Protein AF-A0AAV9EPL4-F1 (afdb_monomer_lite)

Structure (mmCIF, N/CA/C/O backbone):
data_AF-A0AAV9EPL4-F1
#
_entry.id   AF-A0AAV9EPL4-F1
#
loop_
_atom_site.group_PDB
_atom_site.id
_atom_site.type_symbol
_atom_site.label_atom_id
_atom_site.label_alt_id
_atom_site.label_comp_id
_atom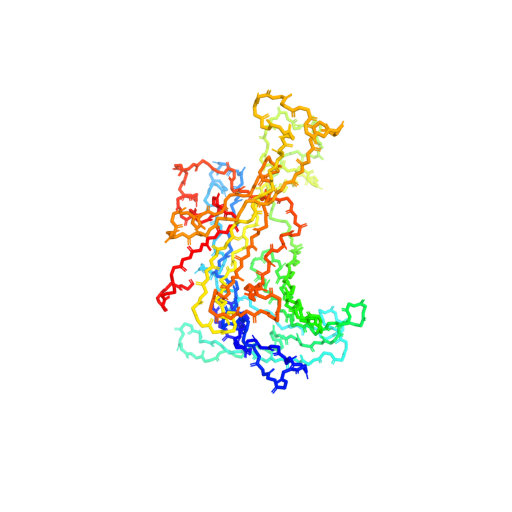_site.label_asym_id
_atom_site.label_entity_id
_atom_site.label_seq_id
_atom_site.pdbx_PDB_ins_code
_atom_site.Cartn_x
_atom_site.Cartn_y
_atom_site.Cartn_z
_atom_site.occupancy
_atom_site.B_iso_or_equiv
_atom_site.auth_seq_id
_atom_site.auth_comp_id
_atom_site.auth_asym_id
_atom_site.auth_atom_id
_atom_site.pdbx_PDB_model_num
ATOM 1 N N . MET A 1 1 ? -13.603 -12.081 -1.575 1.00 92.81 1 MET A N 1
ATOM 2 C CA . MET A 1 1 ? -12.435 -11.852 -2.452 1.00 92.81 1 MET A CA 1
ATOM 3 C C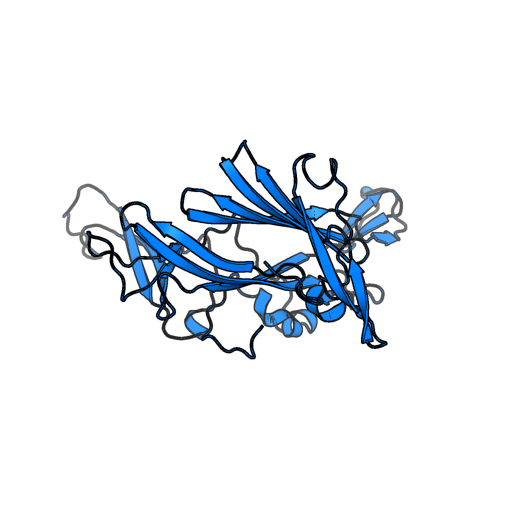 . MET A 1 1 ? -12.931 -11.758 -3.879 1.00 92.81 1 MET A C 1
ATOM 5 O O . MET A 1 1 ? -13.699 -12.626 -4.281 1.00 92.81 1 MET A O 1
ATOM 9 N N . SER A 1 2 ? -12.514 -10.738 -4.617 1.00 94.75 2 SER A N 1
ATOM 10 C CA . SER A 1 2 ? -12.811 -10.578 -6.042 1.00 94.75 2 SER A CA 1
ATOM 11 C C . SER A 1 2 ? -11.566 -10.143 -6.818 1.00 94.75 2 SER A C 1
ATOM 13 O O . SER A 1 2 ? -10.545 -9.783 -6.226 1.00 94.75 2 SER A O 1
ATOM 15 N N . PHE A 1 3 ? -11.661 -10.234 -8.146 1.00 95.88 3 PHE A N 1
ATOM 16 C CA . PHE A 1 3 ? -10.639 -9.807 -9.092 1.00 95.88 3 PHE A CA 1
ATOM 17 C C . PHE A 1 3 ? -11.140 -8.593 -9.880 1.00 95.88 3 PHE A C 1
ATOM 19 O O . PHE A 1 3 ? -12.264 -8.614 -10.382 1.00 95.88 3 PHE A O 1
ATOM 26 N N . ASP A 1 4 ? -10.307 -7.566 -9.999 1.00 96.25 4 ASP A N 1
ATOM 27 C CA . ASP A 1 4 ? -10.551 -6.375 -10.811 1.00 96.25 4 ASP A CA 1
ATOM 28 C C . ASP A 1 4 ? -9.388 -6.153 -11.787 1.00 96.25 4 ASP A C 1
ATOM 30 O O . ASP A 1 4 ? -8.227 -6.344 -11.432 1.00 96.25 4 ASP A O 1
ATOM 34 N N . ALA A 1 5 ? -9.683 -5.743 -13.021 1.00 95.81 5 ALA A N 1
ATOM 35 C CA . ALA A 1 5 ? -8.664 -5.568 -14.059 1.00 95.81 5 ALA A CA 1
ATOM 36 C C . ALA A 1 5 ? -7.648 -4.460 -13.722 1.00 95.81 5 ALA A C 1
ATOM 38 O O . ALA A 1 5 ? -6.479 -4.556 -14.095 1.00 95.81 5 ALA A O 1
ATOM 39 N N . ARG A 1 6 ? -8.074 -3.425 -12.989 1.00 96.50 6 ARG A N 1
ATOM 40 C CA . ARG A 1 6 ? -7.216 -2.333 -12.534 1.00 96.50 6 ARG A CA 1
ATOM 41 C C . ARG A 1 6 ? -6.561 -2.693 -11.201 1.00 96.50 6 ARG A C 1
ATOM 43 O O . ARG A 1 6 ? -5.346 -2.781 -11.135 1.00 96.50 6 ARG A O 1
ATOM 50 N N . ALA A 1 7 ? -7.347 -2.971 -10.167 1.00 95.12 7 ALA A N 1
ATOM 51 C CA . ALA A 1 7 ? -6.877 -3.144 -8.790 1.00 95.12 7 ALA A CA 1
ATOM 52 C C . ALA A 1 7 ? -6.333 -4.542 -8.444 1.00 95.12 7 ALA A C 1
ATOM 54 O O . ALA A 1 7 ? -5.715 -4.732 -7.393 1.00 95.12 7 ALA A O 1
ATOM 55 N N . ARG A 1 8 ? -6.579 -5.544 -9.295 1.00 94.56 8 ARG A N 1
ATOM 56 C CA . ARG A 1 8 ? -6.269 -6.959 -9.056 1.00 94.56 8 ARG A CA 1
ATOM 57 C C . ARG A 1 8 ? -7.056 -7.551 -7.883 1.00 94.56 8 ARG A C 1
ATOM 59 O O . ARG A 1 8 ? -8.212 -7.911 -8.062 1.00 94.56 8 ARG A O 1
ATOM 66 N N . LEU A 1 9 ? -6.448 -7.723 -6.708 1.00 95.06 9 LEU A N 1
ATOM 67 C CA . LEU A 1 9 ? -7.086 -8.371 -5.560 1.00 95.06 9 LEU A CA 1
ATOM 68 C C . LEU A 1 9 ? -7.907 -7.346 -4.784 1.00 95.06 9 LEU A C 1
ATOM 70 O O . LEU A 1 9 ? -7.353 -6.388 -4.249 1.00 95.06 9 LEU A O 1
ATOM 74 N N . VAL A 1 10 ? -9.207 -7.604 -4.654 1.00 96.69 10 VAL A N 1
ATOM 75 C CA . VAL A 1 10 ? -10.095 -6.824 -3.791 1.00 96.69 10 VAL A CA 1
ATOM 76 C C . VAL A 1 10 ? -10.625 -7.715 -2.670 1.00 96.69 10 VAL A C 1
ATOM 78 O O . VAL A 1 10 ? -11.258 -8.758 -2.887 1.00 96.69 10 VAL A O 1
ATOM 81 N N . LEU A 1 11 ? -10.358 -7.298 -1.436 1.00 96.31 11 LEU A N 1
ATOM 82 C CA . LEU A 1 11 ? -10.981 -7.853 -0.244 1.00 96.31 11 LEU A CA 1
ATOM 83 C C . LEU A 1 11 ? -12.268 -7.098 0.051 1.00 96.31 11 LEU A C 1
ATOM 85 O O . LEU A 1 11 ? -12.332 -5.880 -0.105 1.00 96.31 11 LEU A O 1
ATOM 89 N N . SER A 1 12 ? -13.295 -7.819 0.489 1.00 97.19 12 SER A N 1
ATOM 90 C CA . SER A 1 12 ? -14.561 -7.206 0.877 1.00 97.19 12 SER A CA 1
ATOM 91 C C . SER A 1 12 ? -15.208 -7.982 2.008 1.00 97.19 12 SER A C 1
ATOM 93 O O . SER A 1 12 ? -15.074 -9.207 2.051 1.00 97.19 12 SER A O 1
ATOM 95 N N . LEU A 1 13 ? -15.922 -7.261 2.873 1.00 96.75 13 LEU A N 1
ATOM 96 C CA . LEU A 1 13 ? -16.704 -7.803 3.986 1.00 96.75 13 LEU A CA 1
ATOM 97 C C . LEU A 1 13 ? -15.873 -8.694 4.924 1.00 96.75 13 LEU A C 1
ATOM 99 O O . LEU A 1 13 ? -16.298 -9.786 5.301 1.00 96.75 13 LEU A O 1
ATOM 103 N N . ALA A 1 14 ? -14.664 -8.248 5.276 1.00 96.38 14 ALA A N 1
ATOM 104 C CA . ALA A 1 14 ? -13.852 -8.965 6.247 1.00 96.38 14 ALA A CA 1
ATOM 105 C C . ALA A 1 14 ? -14.391 -8.699 7.659 1.00 96.38 14 ALA A C 1
ATOM 107 O O . ALA A 1 14 ? -14.342 -7.570 8.162 1.00 96.38 14 ALA A O 1
ATOM 108 N N . SER A 1 15 ? -14.876 -9.767 8.287 1.00 96.19 15 SER A N 1
ATOM 109 C CA . SER A 1 15 ? -15.445 -9.767 9.633 1.00 96.19 15 SER A CA 1
ATOM 110 C C . SER A 1 15 ? -14.721 -10.772 10.521 1.00 96.19 15 SER A C 1
ATOM 112 O O . SER A 1 15 ? -14.248 -11.806 10.046 1.00 96.19 15 SER A O 1
ATOM 114 N N . VAL A 1 16 ? -14.653 -10.479 11.817 1.00 94.44 16 VAL A N 1
ATOM 115 C CA . VAL A 1 16 ? -14.115 -11.383 12.841 1.00 94.44 16 VAL A CA 1
ATOM 116 C C . VAL A 1 16 ? -15.262 -11.969 13.656 1.00 94.44 16 VAL A C 1
ATOM 118 O O . VAL A 1 16 ? -16.232 -11.274 13.953 1.00 94.44 16 VAL A O 1
ATOM 121 N N . ALA A 1 17 ? -15.172 -13.253 13.995 1.00 94.50 17 ALA A N 1
ATOM 122 C CA . ALA A 1 17 ? -16.099 -13.876 14.932 1.00 94.50 17 ALA A CA 1
ATOM 123 C C . ALA A 1 17 ? -15.664 -13.550 16.368 1.00 94.50 17 ALA A C 1
ATOM 125 O O . ALA A 1 17 ? -14.556 -13.894 16.778 1.00 94.50 17 ALA A O 1
ATOM 126 N N . ASP A 1 18 ? -16.531 -12.880 17.118 1.00 94.00 18 ASP A N 1
ATOM 127 C CA . ASP A 1 18 ? -16.343 -12.560 18.530 1.00 94.00 18 ASP A CA 1
ATOM 128 C C . ASP A 1 18 ? -16.999 -13.665 19.369 1.00 94.00 18 ASP A C 1
ATOM 130 O O . ASP A 1 18 ? -18.214 -13.681 19.563 1.00 94.00 18 ASP A O 1
ATOM 134 N N . LEU A 1 19 ? -16.191 -14.632 19.816 1.00 93.69 19 LEU A N 1
ATOM 135 C CA . LEU A 1 19 ? -16.672 -15.837 20.506 1.00 93.69 19 LEU A CA 1
ATOM 136 C C . LEU A 1 19 ? -17.308 -15.543 21.870 1.00 93.69 19 LEU A C 1
ATOM 138 O O . LEU A 1 19 ? -18.139 -16.319 22.331 1.00 93.69 19 LEU A O 1
ATOM 142 N N . GLU A 1 20 ? -16.931 -14.440 22.523 1.00 92.88 20 GLU A N 1
ATOM 143 C CA . GLU A 1 20 ? -17.539 -14.043 23.799 1.00 92.88 20 GLU A CA 1
ATOM 144 C C . GLU A 1 20 ? -18.946 -13.471 23.605 1.00 92.88 20 GLU A C 1
ATOM 146 O O . GLU A 1 20 ? -19.780 -13.555 24.508 1.00 92.88 20 GLU A O 1
ATOM 151 N N . ARG A 1 21 ? -19.201 -12.869 22.438 1.00 90.31 21 ARG A N 1
ATOM 152 C CA . ARG A 1 21 ? -20.482 -12.238 22.096 1.00 90.31 21 ARG A CA 1
ATOM 153 C C . ARG A 1 21 ? -21.378 -13.097 21.215 1.00 90.31 21 ARG A C 1
ATOM 155 O O . ARG A 1 21 ? -22.542 -12.752 21.073 1.00 90.31 21 ARG A O 1
ATOM 162 N N . ASP A 1 22 ? -20.843 -14.177 20.650 1.00 93.31 22 ASP A N 1
ATOM 163 C CA . ASP A 1 22 ? -21.506 -15.005 19.636 1.00 93.31 22 ASP A CA 1
ATOM 164 C C . ASP A 1 22 ? -21.979 -14.176 18.423 1.00 93.31 22 ASP A C 1
ATOM 166 O O . ASP A 1 22 ? -23.073 -14.344 17.887 1.00 93.31 22 ASP A O 1
ATOM 170 N N . GLU A 1 23 ? -21.144 -13.222 17.996 1.00 94.25 23 GLU A N 1
ATOM 171 C CA . GLU A 1 23 ? -21.462 -12.265 16.932 1.00 94.25 23 GLU A CA 1
ATOM 172 C C . GLU A 1 23 ? -20.333 -12.180 15.895 1.00 94.25 23 GLU A C 1
ATOM 174 O O . GLU A 1 23 ? -19.147 -12.277 16.216 1.00 94.25 23 GLU A O 1
ATOM 179 N N . SER A 1 24 ? -20.691 -11.937 14.631 1.00 94.75 24 SER A N 1
ATOM 180 C CA . SER A 1 24 ? -19.725 -11.561 13.592 1.00 94.75 24 SER A CA 1
ATOM 181 C C . SER A 1 24 ? -19.635 -10.043 13.496 1.00 94.75 24 SER A C 1
ATOM 183 O O . SER A 1 24 ? -20.647 -9.364 13.324 1.00 94.75 24 SER A O 1
ATOM 185 N N . ARG A 1 25 ? -18.420 -9.507 13.598 1.00 95.56 25 ARG A N 1
ATOM 186 C CA . ARG A 1 25 ? -18.169 -8.067 13.678 1.00 95.56 25 ARG A CA 1
ATOM 187 C C . ARG A 1 25 ? -17.370 -7.611 12.471 1.00 95.56 25 ARG A C 1
ATOM 189 O O . ARG A 1 25 ? -16.260 -8.089 12.236 1.00 95.56 25 ARG A O 1
ATOM 196 N N . LEU A 1 26 ? -17.960 -6.701 11.700 1.00 95.25 26 LEU A N 1
ATOM 197 C CA . LEU A 1 26 ? -17.346 -6.135 10.503 1.00 95.25 26 LEU A CA 1
ATOM 198 C C . LEU A 1 26 ? -16.134 -5.272 10.877 1.00 95.25 26 LEU A C 1
ATOM 200 O O . LEU A 1 26 ? -16.145 -4.571 11.892 1.00 95.25 26 LEU A O 1
ATOM 204 N N . MET A 1 27 ? -15.083 -5.359 10.060 1.00 95.25 27 MET A N 1
ATOM 205 C CA . MET A 1 27 ? -13.839 -4.605 10.246 1.00 95.25 27 MET A CA 1
ATOM 206 C C . MET A 1 27 ? -13.442 -3.862 8.971 1.00 95.25 27 MET A C 1
ATOM 208 O O . MET A 1 27 ? -13.097 -2.689 9.020 1.00 95.25 27 MET A O 1
ATOM 212 N N . LEU A 1 28 ? -13.501 -4.536 7.821 1.00 96.44 28 LEU A N 1
ATOM 213 C CA . LEU A 1 28 ? -13.115 -3.980 6.526 1.00 96.44 28 LEU A CA 1
ATOM 214 C C . LEU A 1 28 ? -14.235 -4.245 5.522 1.00 96.44 28 LEU A C 1
ATOM 216 O O . LEU A 1 28 ? -14.471 -5.392 5.134 1.00 96.44 28 LEU A O 1
ATOM 220 N N . CYS A 1 29 ? -14.906 -3.181 5.089 1.00 97.00 29 CYS A N 1
ATOM 221 C CA . CYS A 1 29 ? -15.902 -3.237 4.030 1.00 97.00 29 CYS A CA 1
ATOM 222 C C . CYS A 1 29 ? -15.226 -3.529 2.686 1.00 97.00 29 CYS A C 1
ATOM 224 O O . CYS A 1 29 ? -15.623 -4.477 2.001 1.00 97.00 29 CYS A O 1
ATOM 226 N N . LYS A 1 30 ? -14.153 -2.797 2.348 1.00 97.56 30 LYS A N 1
ATOM 227 C CA . LYS A 1 30 ? -13.383 -3.002 1.113 1.00 97.56 30 LYS A CA 1
ATOM 228 C C . LYS A 1 30 ? -11.912 -2.612 1.268 1.00 97.56 30 LYS A C 1
ATOM 230 O O . LYS A 1 30 ? -11.595 -1.538 1.759 1.00 97.56 30 LYS A O 1
ATOM 235 N N . GLY A 1 31 ? -11.003 -3.460 0.785 1.00 96.69 31 GLY A N 1
ATOM 236 C CA . GLY A 1 31 ? -9.561 -3.198 0.792 1.00 96.69 31 GLY A CA 1
ATOM 237 C C . GLY A 1 31 ? -8.881 -3.627 -0.504 1.00 96.69 31 GLY A C 1
ATOM 238 O O . GLY A 1 31 ? -9.141 -4.730 -0.986 1.00 96.69 31 GLY A O 1
ATOM 239 N N . HIS A 1 32 ? -8.035 -2.763 -1.067 1.00 96.69 32 HIS A N 1
ATOM 240 C CA . HIS A 1 32 ? -7.245 -3.040 -2.276 1.00 96.69 32 HIS A CA 1
ATOM 241 C C . HIS A 1 32 ? -6.105 -2.028 -2.453 1.00 96.69 32 HIS A C 1
ATOM 243 O O . HIS A 1 32 ? -6.093 -0.984 -1.800 1.00 96.69 32 HIS A O 1
ATOM 249 N N . VAL A 1 33 ? -5.160 -2.330 -3.347 1.00 96.19 33 VAL A N 1
ATOM 250 C CA . VAL A 1 33 ? -4.209 -1.332 -3.859 1.00 96.19 33 VAL A CA 1
ATOM 251 C C . VAL A 1 33 ? -4.970 -0.414 -4.817 1.00 96.19 33 VAL A C 1
ATOM 253 O O . VAL A 1 33 ? -5.597 -0.904 -5.757 1.00 96.19 33 VAL A O 1
ATOM 256 N N . SER A 1 34 ? -4.949 0.891 -4.549 1.00 97.12 34 SER A N 1
ATOM 257 C CA . SER A 1 34 ? -5.635 1.908 -5.358 1.00 97.12 34 SER A CA 1
ATOM 258 C C . SER A 1 34 ? -4.705 2.483 -6.427 1.00 97.12 34 SER A C 1
ATOM 260 O O . SER A 1 34 ? -5.100 2.596 -7.587 1.00 97.12 34 SER A O 1
ATOM 262 N N . GLU A 1 35 ? -3.446 2.759 -6.068 1.00 97.50 35 GLU A N 1
ATOM 263 C CA . GLU A 1 35 ? -2.441 3.254 -7.010 1.00 97.50 35 GLU A CA 1
ATOM 264 C C . GLU A 1 35 ? -1.011 2.899 -6.583 1.00 97.50 35 GLU A C 1
ATOM 266 O O . GLU A 1 35 ? -0.749 2.642 -5.400 1.00 97.50 35 GLU A O 1
ATOM 271 N N . LEU A 1 36 ? -0.094 2.889 -7.554 1.00 96.31 36 LEU A N 1
ATOM 272 C CA . LEU A 1 36 ? 1.338 2.723 -7.336 1.00 96.31 36 LEU A CA 1
ATOM 273 C C . LEU A 1 36 ? 2.117 3.755 -8.157 1.00 96.31 36 LEU A C 1
ATOM 275 O O . LEU A 1 36 ? 1.964 3.806 -9.372 1.00 96.31 36 LEU A O 1
ATOM 279 N N . PHE A 1 37 ? 2.942 4.569 -7.496 1.00 97.81 37 PHE A N 1
ATOM 280 C CA . PHE A 1 37 ? 3.735 5.627 -8.128 1.00 97.81 37 PHE A CA 1
ATOM 281 C C . PHE A 1 37 ? 5.237 5.319 -8.059 1.00 97.81 37 PHE A C 1
ATOM 283 O O . PHE A 1 37 ? 5.774 5.143 -6.961 1.00 97.81 37 PHE A O 1
ATOM 290 N N . VAL A 1 38 ? 5.896 5.273 -9.225 1.00 97.94 38 VAL A N 1
ATOM 291 C CA . VAL A 1 38 ? 7.332 4.969 -9.387 1.00 97.94 38 VAL A CA 1
ATOM 292 C C . VAL A 1 38 ? 8.044 6.113 -10.124 1.00 97.94 38 VAL A C 1
ATOM 294 O O . VAL A 1 38 ? 8.180 6.065 -11.351 1.00 97.94 38 VAL A O 1
ATOM 297 N N . PRO A 1 39 ? 8.463 7.183 -9.424 1.00 98.06 39 PRO A N 1
ATOM 298 C CA . PRO A 1 39 ? 9.253 8.251 -10.025 1.00 98.06 39 PRO A CA 1
ATOM 299 C C . PRO A 1 39 ? 10.733 7.873 -10.119 1.00 98.06 39 PRO A C 1
ATOM 301 O O . PRO A 1 39 ? 11.340 7.498 -9.117 1.00 98.06 39 PRO A O 1
ATOM 304 N N . TYR A 1 40 ? 11.329 8.019 -11.304 1.00 98.31 40 TYR A N 1
ATOM 305 C CA . TYR A 1 40 ? 12.782 7.964 -11.475 1.00 98.31 40 TYR A CA 1
ATOM 306 C C . TYR A 1 40 ? 13.417 9.334 -11.249 1.00 98.31 40 TYR A C 1
ATOM 308 O O . TYR A 1 40 ? 12.826 10.365 -11.564 1.00 98.31 40 TYR A O 1
ATOM 316 N N . ILE A 1 41 ? 14.641 9.337 -10.722 1.00 97.75 41 ILE A N 1
ATOM 317 C CA . ILE A 1 41 ? 15.350 10.542 -10.269 1.00 97.75 41 ILE A CA 1
ATOM 318 C C . ILE A 1 41 ? 16.517 10.872 -11.215 1.00 97.75 41 ILE A C 1
ATOM 320 O O . ILE A 1 41 ? 17.620 11.171 -10.772 1.00 97.75 41 ILE A O 1
ATOM 324 N N . ASP A 1 42 ? 16.284 10.794 -12.529 1.00 97.94 42 ASP A N 1
ATOM 325 C CA . ASP A 1 42 ? 17.232 11.222 -13.569 1.00 97.94 42 ASP A CA 1
ATOM 326 C C . ASP A 1 42 ? 16.552 12.268 -14.479 1.00 97.94 42 ASP A C 1
ATOM 328 O O . ASP A 1 42 ? 15.629 11.924 -15.222 1.00 97.94 42 ASP A O 1
ATOM 332 N N . PRO A 1 43 ? 16.977 13.548 -14.430 1.00 97.56 43 PRO A N 1
ATOM 333 C CA . PRO A 1 43 ? 16.353 14.639 -15.179 1.00 97.56 43 PRO A CA 1
ATOM 334 C C . PRO A 1 43 ? 16.798 14.721 -16.650 1.00 97.56 43 PRO A C 1
ATOM 336 O O . PRO A 1 43 ? 16.405 15.654 -17.353 1.00 97.56 43 PRO A O 1
ATOM 339 N N . SER A 1 44 ? 17.641 13.803 -17.135 1.00 97.19 44 SER A N 1
ATOM 340 C CA . SER A 1 44 ? 18.071 13.789 -18.537 1.00 97.19 44 SER A CA 1
ATOM 341 C C . SER A 1 44 ? 16.920 13.464 -19.493 1.00 97.19 44 SER A C 1
ATOM 343 O O . SER A 1 44 ? 15.920 12.857 -19.111 1.00 97.19 44 SER A O 1
ATOM 345 N N . GLU A 1 45 ? 17.074 13.840 -20.766 1.00 97.25 45 GLU A N 1
ATOM 346 C CA . GLU A 1 45 ? 16.061 13.643 -21.817 1.00 97.25 45 GLU A CA 1
ATOM 347 C C . GLU A 1 45 ? 15.587 12.182 -21.936 1.00 97.25 45 GLU A C 1
ATOM 349 O O . GLU A 1 45 ? 14.424 11.918 -22.237 1.00 97.25 45 GLU A O 1
ATOM 354 N N . GLU A 1 46 ? 16.466 11.227 -21.634 1.00 95.56 46 GLU A N 1
ATOM 355 C CA . GLU A 1 46 ? 16.175 9.794 -21.680 1.00 95.56 46 GLU A CA 1
ATOM 356 C C . GLU A 1 46 ? 15.254 9.307 -20.542 1.00 95.56 46 GLU A C 1
ATOM 358 O O . GLU A 1 46 ? 14.575 8.284 -20.705 1.00 95.56 46 GLU A O 1
ATOM 363 N N . TRP A 1 47 ? 15.221 10.017 -19.404 1.00 98.00 47 TRP A N 1
ATOM 364 C CA . TRP A 1 47 ? 14.632 9.521 -18.153 1.00 98.00 47 TRP A CA 1
ATOM 365 C C . TRP A 1 47 ? 13.600 10.432 -17.490 1.00 98.00 47 TRP A C 1
ATOM 367 O O . TRP A 1 47 ? 12.730 9.899 -16.804 1.00 98.00 47 TRP A O 1
ATOM 377 N N . TYR A 1 48 ? 13.620 11.750 -17.715 1.00 97.94 48 TYR A N 1
ATOM 378 C CA . TYR A 1 48 ? 12.818 12.710 -16.932 1.00 97.94 48 TYR A CA 1
ATOM 379 C C . TYR A 1 48 ? 11.306 12.416 -16.906 1.00 97.94 48 TYR A C 1
ATOM 381 O O . TYR A 1 48 ? 10.605 12.782 -15.967 1.00 97.94 48 TYR A O 1
ATOM 389 N N . TYR A 1 49 ? 10.780 11.765 -17.946 1.00 97.56 49 TYR A N 1
ATOM 390 C CA . TYR A 1 49 ? 9.358 11.451 -18.085 1.00 97.56 49 TYR A CA 1
ATOM 391 C C . TYR A 1 49 ? 8.952 10.121 -17.426 1.00 97.56 49 TYR A C 1
ATOM 393 O O . TYR A 1 49 ? 7.759 9.814 -17.350 1.00 97.56 49 TYR A O 1
ATOM 401 N N . ARG A 1 50 ? 9.910 9.309 -16.958 1.00 98.00 50 ARG A N 1
ATOM 402 C CA . ARG A 1 50 ? 9.662 7.979 -16.382 1.00 98.00 50 ARG A CA 1
ATOM 403 C C . ARG A 1 50 ? 9.155 8.114 -14.950 1.00 98.00 50 ARG A C 1
ATOM 405 O O . ARG A 1 50 ? 9.920 8.121 -13.992 1.00 98.00 50 ARG A O 1
ATOM 412 N N . THR A 1 51 ? 7.841 8.260 -14.820 1.00 97.94 51 THR A N 1
ATOM 413 C CA . THR A 1 51 ? 7.150 8.428 -13.534 1.00 97.94 51 THR A CA 1
ATOM 414 C C . THR A 1 51 ? 5.843 7.636 -13.530 1.00 97.94 51 THR A C 1
ATOM 416 O O . THR A 1 51 ? 4.750 8.183 -13.701 1.00 97.94 51 THR A O 1
ATOM 419 N N . TYR A 1 52 ? 5.977 6.312 -13.429 1.00 97.88 52 TYR A N 1
ATOM 420 C CA . TYR A 1 52 ? 4.886 5.380 -13.710 1.00 97.88 52 TYR A CA 1
ATOM 421 C C . TYR A 1 52 ? 3.777 5.461 -12.663 1.00 97.88 52 TYR A C 1
ATOM 423 O O . TYR A 1 52 ? 4.051 5.523 -11.463 1.00 97.88 52 TYR A O 1
ATOM 431 N N . LEU A 1 53 ? 2.529 5.408 -13.130 1.00 97.94 53 LEU A N 1
ATOM 432 C CA . LEU A 1 53 ? 1.352 5.115 -12.313 1.00 97.94 53 LEU A CA 1
ATOM 433 C C . LEU A 1 53 ? 0.864 3.715 -12.671 1.00 97.94 53 LEU A C 1
ATOM 435 O O . LEU A 1 53 ? 0.072 3.543 -13.592 1.00 97.94 53 LEU A O 1
ATOM 439 N N . GLU A 1 54 ? 1.384 2.686 -12.011 1.00 96.69 54 GLU A N 1
ATOM 440 C CA . GLU A 1 54 ? 1.258 1.323 -12.530 1.00 96.69 54 GLU A CA 1
ATOM 441 C C . GLU A 1 54 ? -0.178 0.803 -12.556 1.00 96.69 54 GLU A C 1
ATOM 443 O O . GLU A 1 54 ? -0.604 0.158 -13.519 1.00 96.69 54 GLU A O 1
ATOM 448 N N . VAL A 1 55 ? -0.950 1.094 -11.509 1.00 96.62 55 VAL A N 1
ATOM 449 C CA . VAL A 1 55 ? -2.331 0.625 -11.411 1.00 96.62 55 VAL A CA 1
ATOM 450 C C . VAL A 1 55 ? -3.191 1.399 -12.407 1.00 96.62 55 VAL A C 1
ATOM 452 O O . VAL A 1 55 ? -4.011 0.797 -13.099 1.00 96.62 55 VAL A O 1
ATOM 455 N N . GLY A 1 56 ? -3.004 2.716 -12.508 1.00 96.94 56 GLY A N 1
ATOM 456 C CA . GLY A 1 56 ? -3.756 3.593 -13.405 1.00 96.94 56 GLY A CA 1
ATOM 457 C C . GLY A 1 56 ? -3.418 3.452 -14.893 1.00 96.94 56 GLY A C 1
ATOM 458 O O . GLY A 1 56 ? -4.331 3.462 -15.717 1.00 96.94 56 GLY A O 1
ATOM 459 N N . GLU A 1 57 ? -2.139 3.320 -15.248 1.00 97.19 57 GLU A N 1
ATOM 460 C CA . GLU A 1 57 ? -1.653 3.325 -16.639 1.00 97.19 57 GLU A CA 1
ATOM 461 C C . GLU A 1 57 ? -1.603 1.922 -17.255 1.00 97.19 57 GLU A C 1
ATOM 463 O O . GLU A 1 57 ? -1.896 1.768 -18.443 1.00 97.19 57 GLU A O 1
ATOM 468 N N . TRP A 1 58 ? -1.276 0.893 -16.463 1.00 94.81 58 TRP A N 1
ATOM 469 C CA . TRP A 1 58 ? -1.073 -0.475 -16.962 1.00 94.81 58 TRP A CA 1
ATOM 470 C C . TRP A 1 58 ? -2.144 -1.462 -16.496 1.00 94.81 58 TRP A C 1
ATOM 472 O O . TRP A 1 58 ? -2.481 -2.394 -17.226 1.00 94.81 58 TRP A O 1
ATOM 482 N N . GLY A 1 59 ? -2.726 -1.233 -15.317 1.00 95.19 59 GLY A N 1
ATOM 483 C CA . GLY A 1 59 ? -3.736 -2.105 -14.728 1.00 95.19 59 GLY A CA 1
ATOM 484 C C . GLY A 1 59 ? -3.106 -3.313 -14.043 1.00 95.19 59 GLY A C 1
ATOM 485 O O . GLY A 1 59 ? -2.719 -4.295 -14.670 1.00 95.19 59 GLY A O 1
ATOM 486 N N . PHE A 1 60 ? -3.073 -3.287 -12.717 1.00 94.31 60 PHE A N 1
ATOM 487 C CA . PHE A 1 60 ? -2.431 -4.311 -11.894 1.00 94.31 60 PHE A CA 1
ATOM 488 C C . PHE A 1 60 ? -3.077 -5.698 -12.018 1.00 94.31 60 PHE A C 1
ATOM 490 O O . PHE A 1 60 ? -2.417 -6.716 -11.815 1.00 94.31 60 PHE A O 1
ATOM 497 N N . GLY A 1 61 ? -4.372 -5.756 -12.348 1.00 94.50 61 GLY A N 1
ATOM 498 C CA . GLY A 1 61 ? -5.071 -7.007 -12.644 1.00 94.50 61 GLY A CA 1
ATOM 499 C C . GLY A 1 61 ? -4.720 -7.559 -14.022 1.00 94.50 61 GLY A C 1
ATOM 500 O O . GLY A 1 61 ? -4.489 -8.756 -14.159 1.00 94.50 61 GLY A O 1
ATOM 501 N N . ILE A 1 62 ? -4.631 -6.694 -15.034 1.00 95.19 62 ILE A N 1
ATOM 502 C CA . ILE A 1 62 ? -4.197 -7.067 -16.392 1.00 95.19 62 ILE A CA 1
ATOM 503 C C . ILE A 1 62 ? -2.756 -7.594 -16.364 1.00 95.19 62 ILE A C 1
ATOM 505 O O . ILE A 1 62 ? -2.451 -8.576 -17.039 1.00 95.19 62 ILE A O 1
ATOM 509 N N . SER A 1 63 ? -1.912 -6.996 -15.523 1.00 95.31 63 SER A N 1
ATOM 510 C CA . SER A 1 63 ? -0.519 -7.386 -15.277 1.00 95.31 63 SER A CA 1
ATOM 511 C C . SER A 1 63 ? -0.353 -8.588 -14.332 1.00 95.31 63 SER A C 1
ATOM 513 O O . SER A 1 63 ? 0.766 -8.912 -13.930 1.00 95.31 63 SER A O 1
ATOM 515 N N . ALA A 1 64 ? -1.438 -9.262 -13.933 1.00 93.56 64 ALA A N 1
ATOM 516 C CA . ALA A 1 64 ? -1.358 -10.446 -13.082 1.00 93.56 64 ALA A CA 1
ATOM 517 C C . ALA A 1 64 ? -0.824 -11.661 -13.858 1.00 93.56 64 ALA A C 1
ATOM 519 O O . ALA A 1 64 ? -1.289 -11.970 -14.957 1.00 93.56 64 ALA A O 1
ATOM 520 N N . LEU A 1 65 ? 0.105 -12.398 -13.246 1.00 87.00 65 LEU A N 1
ATOM 521 C CA . LEU A 1 65 ? 0.648 -13.639 -13.800 1.00 87.00 65 LEU A CA 1
ATOM 522 C C . LEU A 1 65 ? 0.133 -14.874 -13.042 1.00 87.00 65 LEU A C 1
ATOM 524 O O . LEU A 1 65 ? -0.113 -14.794 -11.834 1.00 87.00 65 LEU A O 1
ATOM 528 N N . PRO A 1 66 ? 0.001 -16.034 -13.716 1.00 95.00 66 PRO A N 1
ATOM 529 C CA . PRO A 1 66 ? -0.338 -17.286 -13.051 1.00 95.00 66 PRO A CA 1
ATOM 530 C C . PRO A 1 66 ? 0.703 -17.691 -12.007 1.00 95.00 66 PRO A C 1
ATOM 532 O O . PRO A 1 66 ? 1.860 -17.956 -12.340 1.00 95.00 66 PRO A O 1
ATOM 535 N N . LEU A 1 67 ? 0.271 -17.814 -10.752 1.00 96.44 67 LEU A N 1
ATOM 536 C CA . LEU A 1 67 ? 1.127 -18.248 -9.650 1.00 96.44 67 LEU A CA 1
ATOM 537 C C . LEU A 1 67 ? 1.521 -19.721 -9.824 1.00 96.44 67 LEU A C 1
ATOM 539 O O . LEU A 1 67 ? 0.674 -20.595 -10.055 1.00 96.44 67 LEU A O 1
ATOM 543 N N . LYS A 1 68 ? 2.812 -20.018 -9.659 1.00 95.19 68 LYS A N 1
ATOM 544 C CA . LYS A 1 68 ? 3.383 -21.365 -9.751 1.00 95.19 68 LYS A CA 1
ATOM 545 C C . LYS A 1 68 ? 3.275 -22.096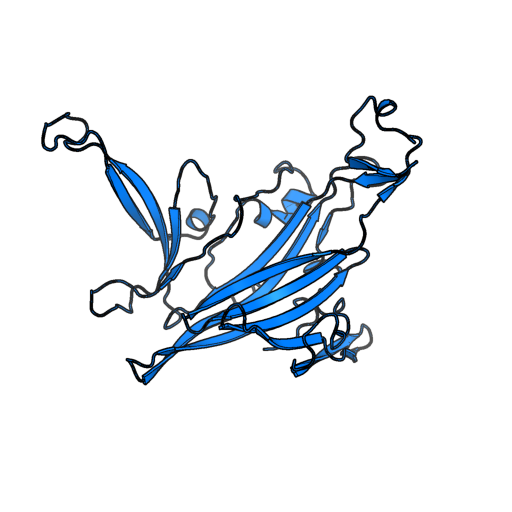 -8.406 1.00 95.19 68 LYS A C 1
ATOM 547 O O . LYS A 1 68 ? 3.908 -21.690 -7.425 1.00 95.19 68 LYS A O 1
ATOM 552 N N . PRO A 1 69 ? 2.533 -23.219 -8.330 1.00 95.19 69 PRO A N 1
ATOM 553 C CA . PRO A 1 69 ? 2.493 -24.043 -7.126 1.00 95.19 69 PRO A CA 1
ATOM 554 C C . PRO A 1 69 ? 3.885 -24.568 -6.749 1.00 95.19 69 PRO A C 1
ATOM 556 O O . PRO A 1 69 ? 4.617 -25.061 -7.603 1.00 95.19 69 PRO A O 1
ATOM 559 N N . GLY A 1 70 ? 4.242 -24.481 -5.469 1.00 93.75 70 GLY A N 1
ATOM 560 C CA . GLY A 1 70 ? 5.535 -24.918 -4.934 1.00 93.75 70 GLY A CA 1
ATOM 561 C C . GLY A 1 70 ? 6.658 -23.880 -5.021 1.00 93.75 70 GLY A C 1
ATOM 562 O O . GLY A 1 70 ? 7.625 -24.014 -4.277 1.00 93.75 70 GLY A O 1
ATOM 563 N N . ALA A 1 71 ? 6.520 -22.850 -5.861 1.00 93.62 71 ALA A N 1
ATOM 564 C CA . ALA A 1 71 ? 7.476 -21.745 -5.968 1.00 93.62 71 ALA A CA 1
ATOM 565 C C . ALA A 1 71 ? 6.895 -20.455 -5.370 1.00 93.62 71 ALA A C 1
ATOM 567 O O . ALA A 1 71 ? 7.384 -19.968 -4.353 1.00 93.62 71 ALA A O 1
ATOM 568 N N . ASP A 1 72 ? 5.791 -19.964 -5.936 1.00 95.19 72 ASP A N 1
ATOM 569 C CA . ASP A 1 72 ? 5.170 -18.699 -5.521 1.00 95.19 72 ASP A CA 1
ATOM 570 C C . ASP A 1 72 ? 4.245 -18.886 -4.314 1.00 95.19 72 ASP A C 1
ATOM 572 O O . ASP A 1 72 ? 4.076 -17.992 -3.480 1.00 95.19 72 ASP A O 1
ATOM 576 N N . CYS A 1 73 ? 3.652 -20.078 -4.214 1.00 95.94 73 CYS A N 1
ATOM 577 C CA . CYS A 1 73 ? 2.723 -20.469 -3.163 1.00 95.94 73 CYS A CA 1
ATOM 578 C C . CYS A 1 73 ? 3.040 -21.881 -2.650 1.00 95.94 73 CYS A C 1
ATOM 580 O O . CYS A 1 73 ? 3.431 -22.741 -3.443 1.00 95.94 73 CYS A O 1
ATOM 582 N N . PRO A 1 74 ? 2.813 -22.180 -1.356 1.00 94.69 74 PRO A N 1
ATOM 583 C CA . PRO A 1 74 ? 3.038 -23.517 -0.810 1.00 94.69 74 PRO A CA 1
ATOM 584 C C . PRO A 1 74 ? 2.236 -24.606 -1.535 1.00 94.69 74 PRO A C 1
ATOM 586 O O . PRO A 1 74 ? 1.136 -24.362 -2.026 1.00 94.69 74 PRO A O 1
ATOM 589 N N . ALA A 1 75 ? 2.735 -25.846 -1.523 1.00 90.50 75 ALA A N 1
ATOM 590 C CA . ALA A 1 75 ? 2.140 -26.967 -2.264 1.00 90.50 75 ALA A CA 1
ATOM 591 C C . ALA A 1 75 ? 0.655 -27.244 -1.941 1.00 90.50 75 ALA A C 1
ATOM 593 O O . ALA A 1 75 ? -0.076 -27.758 -2.781 1.00 90.50 75 ALA A O 1
ATOM 594 N N . ARG A 1 76 ? 0.193 -26.911 -0.727 1.00 90.75 76 ARG A N 1
ATOM 595 C CA . ARG A 1 76 ? -1.203 -27.106 -0.292 1.00 90.75 76 ARG A CA 1
ATOM 596 C C . ARG A 1 76 ? -2.100 -25.882 -0.501 1.00 90.75 76 ARG A C 1
ATOM 598 O O . ARG A 1 76 ? -3.251 -25.919 -0.066 1.00 90.75 76 ARG A O 1
ATOM 605 N N . ALA A 1 77 ? -1.602 -24.821 -1.134 1.00 97.00 77 ALA A N 1
ATOM 606 C CA . ALA A 1 77 ? -2.390 -23.628 -1.407 1.00 97.00 77 ALA A CA 1
ATOM 607 C C . ALA A 1 77 ? -3.604 -23.945 -2.296 1.00 97.00 77 ALA A C 1
ATOM 609 O O . ALA A 1 77 ? -3.599 -24.882 -3.099 1.00 97.00 77 ALA A O 1
ATOM 610 N N . ARG A 1 78 ? -4.673 -23.169 -2.129 1.00 97.38 78 ARG A N 1
ATOM 611 C CA . ARG A 1 78 ? -5.830 -23.166 -3.029 1.00 97.38 78 ARG A CA 1
ATOM 612 C C . ARG A 1 78 ? -5.715 -21.981 -3.960 1.00 97.38 78 ARG A C 1
ATOM 614 O O . ARG A 1 78 ? -5.394 -20.896 -3.499 1.00 97.38 78 ARG A O 1
ATOM 621 N N . PHE A 1 79 ? -5.977 -22.196 -5.239 1.00 97.31 79 PHE A N 1
ATOM 622 C CA . PHE A 1 79 ? -5.838 -21.167 -6.259 1.00 97.31 79 PHE A CA 1
ATOM 623 C C . PHE A 1 79 ? -7.201 -20.736 -6.779 1.00 97.31 79 PHE A C 1
ATOM 625 O O . PHE A 1 79 ? -8.146 -21.525 -6.783 1.00 97.31 79 PHE A O 1
ATOM 632 N N . MET A 1 80 ? -7.282 -19.485 -7.212 1.00 96.19 80 MET A N 1
ATOM 633 C CA . MET A 1 80 ? -8.467 -18.912 -7.838 1.00 96.19 80 MET A CA 1
ATOM 634 C C . MET A 1 80 ? -8.051 -18.209 -9.125 1.00 96.19 80 MET A C 1
ATOM 636 O O . MET A 1 80 ? -6.963 -17.633 -9.196 1.00 96.19 80 MET A O 1
ATOM 640 N N . ASP A 1 81 ? -8.925 -18.262 -10.121 1.00 96.75 81 ASP A N 1
ATOM 641 C CA . ASP A 1 81 ? -8.714 -17.630 -11.419 1.00 96.75 81 ASP A CA 1
ATOM 642 C C . ASP A 1 81 ? -9.355 -16.241 -11.457 1.00 96.75 81 ASP A C 1
ATOM 644 O O . ASP A 1 81 ? -10.312 -15.958 -10.732 1.00 96.75 81 ASP A O 1
ATOM 648 N N . GLY A 1 82 ? -8.824 -15.383 -12.322 1.00 95.44 82 GLY A N 1
ATOM 649 C CA . GLY A 1 82 ? -9.329 -14.045 -12.593 1.00 95.44 82 GLY A CA 1
ATOM 650 C C . GLY A 1 82 ? -9.819 -13.941 -14.028 1.00 95.44 82 GLY A C 1
ATOM 651 O O . GLY A 1 82 ? -9.361 -14.671 -14.909 1.00 95.44 82 GLY A O 1
ATOM 652 N N . PHE A 1 83 ? -10.746 -13.022 -14.266 1.00 95.62 83 PHE A N 1
ATOM 653 C CA . PHE A 1 83 ? -11.221 -12.707 -15.607 1.00 95.62 83 PHE A CA 1
ATOM 654 C C . PHE A 1 83 ? -11.242 -11.195 -15.803 1.00 95.62 83 PHE A C 1
ATOM 656 O O . PHE A 1 83 ? -11.696 -10.466 -14.923 1.00 95.62 83 PHE A O 1
ATOM 663 N N . TYR A 1 84 ? -10.789 -10.726 -16.963 1.00 95.19 84 TYR A N 1
ATOM 664 C CA . TYR A 1 84 ? -10.947 -9.334 -17.391 1.00 95.19 84 TYR A CA 1
ATOM 665 C C . TYR A 1 84 ? -11.347 -9.258 -18.865 1.00 95.19 84 TYR A C 1
ATOM 667 O O . TYR A 1 84 ? -11.239 -10.239 -19.598 1.00 95.19 84 TYR A O 1
ATOM 675 N N . ALA A 1 85 ? -11.824 -8.096 -19.307 1.00 96.19 85 ALA A N 1
ATOM 676 C CA . ALA A 1 85 ? -12.166 -7.857 -20.706 1.00 96.19 85 ALA A CA 1
ATOM 677 C C . ALA A 1 85 ? -10.970 -7.270 -21.469 1.00 96.19 85 ALA A C 1
ATOM 679 O O . ALA A 1 85 ? -10.350 -6.305 -21.022 1.00 96.19 85 ALA A O 1
ATOM 680 N N . ARG A 1 86 ? -10.658 -7.825 -22.641 1.00 92.94 86 ARG A N 1
ATOM 681 C CA . ARG A 1 86 ? -9.709 -7.223 -23.591 1.00 92.94 86 ARG A CA 1
ATOM 682 C C . ARG A 1 86 ? -10.295 -5.974 -24.246 1.00 92.94 86 ARG A C 1
ATOM 684 O O . ARG A 1 86 ? -11.478 -5.675 -24.118 1.00 92.94 86 ARG A O 1
ATOM 691 N N . ARG A 1 87 ? -9.464 -5.283 -25.036 1.00 93.25 87 ARG A N 1
ATOM 692 C CA . ARG A 1 87 ? -9.870 -4.118 -25.843 1.00 93.25 87 ARG A CA 1
ATOM 693 C C . ARG A 1 87 ? -11.015 -4.411 -26.822 1.00 93.25 87 ARG A C 1
ATOM 695 O O . ARG A 1 87 ? -11.771 -3.506 -27.141 1.00 93.25 87 ARG A O 1
ATOM 702 N N . ASP A 1 88 ? -11.148 -5.654 -27.283 1.00 96.56 88 ASP A N 1
ATOM 703 C CA . ASP A 1 88 ? -12.244 -6.118 -28.147 1.00 96.56 88 ASP A CA 1
ATOM 704 C C . ASP A 1 88 ? -13.495 -6.564 -27.359 1.00 96.56 88 ASP A C 1
ATOM 706 O O . ASP A 1 88 ? -14.453 -7.058 -27.948 1.00 96.56 88 ASP A O 1
ATOM 710 N N . GLY A 1 89 ? -13.489 -6.421 -26.028 1.00 95.94 89 GLY A N 1
ATOM 711 C CA . GLY A 1 89 ? -14.560 -6.858 -25.133 1.00 95.94 89 GLY A CA 1
ATOM 712 C C . GLY A 1 89 ? -14.555 -8.356 -24.818 1.00 95.94 89 GLY A C 1
ATOM 713 O O . GLY A 1 89 ? -15.370 -8.806 -24.014 1.00 95.94 89 GLY A O 1
ATOM 714 N N . MET A 1 90 ? -13.646 -9.141 -25.404 1.00 97.31 90 MET A N 1
ATOM 715 C CA . MET A 1 90 ? -13.605 -10.584 -25.167 1.00 97.31 90 MET A CA 1
ATOM 716 C C . MET A 1 90 ? -13.001 -10.901 -23.794 1.00 97.31 90 MET A C 1
ATOM 718 O O . MET A 1 90 ? -11.999 -10.284 -23.410 1.00 97.31 90 MET A O 1
ATOM 722 N N . PRO A 1 91 ? -13.559 -11.878 -23.058 1.00 97.00 91 PRO A N 1
ATOM 723 C CA . PRO A 1 91 ? -13.042 -12.255 -21.754 1.00 97.00 91 PRO A CA 1
ATOM 724 C C . PRO A 1 91 ? -11.684 -12.953 -21.887 1.00 97.00 91 PRO A C 1
ATOM 726 O O . PRO A 1 91 ? -11.507 -13.865 -22.695 1.00 97.00 91 PRO A O 1
ATOM 729 N N . VAL A 1 92 ? -10.739 -12.561 -21.041 1.00 95.69 92 VAL A N 1
ATOM 730 C CA . VAL A 1 92 ? -9.477 -13.261 -20.811 1.00 95.69 92 VAL A CA 1
ATOM 731 C C . VAL A 1 92 ? -9.519 -13.878 -19.434 1.00 95.69 92 VAL A C 1
ATOM 733 O O . VAL A 1 92 ? -9.737 -13.186 -18.444 1.00 95.69 92 VAL A O 1
ATOM 736 N N . ARG A 1 93 ? -9.288 -15.189 -19.391 1.00 96.00 93 ARG A N 1
ATOM 737 C CA . ARG A 1 93 ? -9.040 -15.928 -18.159 1.00 96.00 93 ARG A CA 1
ATOM 738 C C . ARG A 1 93 ? -7.557 -15.859 -17.832 1.00 96.00 93 ARG A C 1
ATOM 740 O O . ARG A 1 93 ? -6.730 -16.196 -18.676 1.00 96.00 93 ARG A O 1
ATOM 747 N N . VAL A 1 94 ? -7.243 -15.504 -16.596 1.00 94.75 94 VAL A N 1
ATOM 748 C CA . VAL A 1 94 ? -5.908 -15.651 -16.022 1.00 94.75 94 VAL A CA 1
ATOM 749 C C . VAL A 1 94 ? -6.007 -16.709 -14.934 1.00 94.75 94 VAL A C 1
ATOM 751 O O . VAL A 1 94 ? -6.729 -16.547 -13.949 1.00 94.75 94 VAL A O 1
ATOM 754 N N . GLU A 1 95 ? -5.341 -17.837 -15.145 1.00 96.38 95 GLU A N 1
ATOM 755 C CA . GLU A 1 95 ? -5.376 -18.938 -14.187 1.00 96.38 95 GLU A CA 1
ATOM 756 C C . GLU A 1 95 ? -4.526 -18.613 -12.956 1.00 96.38 95 GLU A C 1
ATOM 758 O O . GLU A 1 95 ? -3.469 -18.003 -13.085 1.00 96.38 95 GLU A O 1
ATOM 763 N N . LYS A 1 96 ? -4.945 -19.066 -11.769 1.00 96.38 96 LYS A N 1
ATOM 764 C CA . LYS A 1 96 ? -4.140 -19.020 -10.533 1.00 96.38 96 LYS A CA 1
ATOM 765 C C . LYS A 1 96 ? -3.627 -17.617 -10.171 1.00 96.38 96 LYS A C 1
ATOM 767 O O . LYS A 1 96 ? -2.501 -17.485 -9.702 1.00 96.38 96 LYS A O 1
ATOM 772 N N . VAL A 1 97 ? -4.442 -16.577 -10.355 1.00 95.50 97 VAL A N 1
ATOM 773 C CA . VAL A 1 97 ? -4.081 -15.181 -10.014 1.00 95.50 97 VAL A CA 1
ATOM 774 C C . VAL A 1 97 ? -3.953 -14.939 -8.514 1.00 95.50 97 VAL A C 1
ATOM 776 O O . VAL A 1 97 ? -3.237 -14.033 -8.087 1.00 95.50 97 VAL A O 1
ATOM 779 N N . PHE A 1 98 ? -4.643 -15.747 -7.709 1.00 94.06 98 PHE A N 1
ATOM 780 C CA . PHE A 1 98 ? -4.581 -15.696 -6.255 1.00 94.06 98 PHE A CA 1
ATOM 781 C C . PHE A 1 98 ? -4.304 -17.074 -5.695 1.00 94.06 98 PHE A C 1
ATOM 783 O O . PHE A 1 98 ? -4.803 -18.073 -6.223 1.00 94.06 98 PHE A O 1
ATOM 790 N N . CYS A 1 99 ? -3.594 -17.120 -4.573 1.00 96.81 99 CYS A N 1
ATOM 791 C CA . CYS A 1 99 ? -3.515 -18.320 -3.765 1.00 96.81 99 CYS A CA 1
ATOM 792 C C . CYS A 1 99 ? -3.849 -18.033 -2.301 1.00 96.81 99 CYS A C 1
ATOM 794 O O . CYS A 1 99 ? -3.506 -16.988 -1.753 1.00 96.81 99 CYS A O 1
ATOM 796 N N . VAL A 1 100 ? -4.532 -18.983 -1.673 1.00 97.50 100 VAL A N 1
ATOM 797 C CA . VAL A 1 100 ? -4.920 -18.953 -0.266 1.00 97.50 100 VAL A CA 1
ATOM 798 C C . VAL A 1 100 ? -4.242 -20.117 0.436 1.00 97.50 100 VAL A C 1
ATOM 800 O O . VAL A 1 100 ? -4.352 -21.268 -0.004 1.00 97.50 100 VAL A O 1
ATOM 803 N N . PHE A 1 101 ? -3.524 -19.839 1.517 1.00 96.56 101 PHE A N 1
ATOM 804 C CA . PHE A 1 101 ? -2.815 -20.861 2.278 1.00 96.56 101 PHE A CA 1
ATOM 805 C C . PHE A 1 101 ? -2.667 -20.473 3.744 1.00 96.56 101 PHE A C 1
ATOM 807 O O . PHE A 1 101 ? -2.672 -19.302 4.107 1.00 96.56 101 PHE A O 1
ATOM 814 N N . GLN A 1 102 ? -2.509 -21.480 4.593 1.00 94.69 102 GLN A N 1
ATOM 815 C CA . GLN A 1 102 ? -2.200 -21.275 6.000 1.00 94.69 102 GLN A CA 1
ATOM 816 C C . GLN A 1 102 ? -0.684 -21.180 6.178 1.00 94.69 102 GLN A C 1
ATOM 818 O O . GLN A 1 102 ? 0.058 -22.027 5.665 1.00 94.69 102 GLN A O 1
ATOM 823 N N . ARG A 1 103 ? -0.214 -20.160 6.897 1.00 90.44 103 ARG A N 1
ATOM 824 C CA . ARG A 1 103 ? 1.200 -19.992 7.238 1.00 90.44 103 ARG A CA 1
ATOM 825 C C . ARG A 1 103 ? 1.397 -20.365 8.704 1.00 90.44 103 ARG A C 1
ATOM 827 O O . ARG A 1 103 ? 1.056 -19.609 9.604 1.00 90.44 103 ARG A O 1
ATOM 834 N N . TYR A 1 104 ? 1.958 -21.551 8.928 1.00 80.31 104 TYR A N 1
ATOM 835 C CA . TYR A 1 104 ? 2.079 -22.151 10.263 1.00 80.31 104 TYR A CA 1
ATOM 836 C C . TYR A 1 104 ? 2.977 -21.364 11.221 1.00 80.31 104 TYR A C 1
ATOM 838 O O . TYR A 1 104 ? 2.676 -21.302 12.402 1.00 80.31 104 TYR A O 1
ATOM 846 N N . ALA A 1 105 ? 4.046 -20.736 10.724 1.00 78.06 105 ALA A N 1
ATOM 847 C CA . ALA A 1 105 ? 4.962 -19.967 11.571 1.00 78.06 105 ALA A CA 1
ATOM 848 C C . ALA A 1 105 ? 4.306 -18.734 12.222 1.00 78.06 105 ALA A C 1
ATOM 850 O O . ALA A 1 105 ? 4.745 -18.304 13.282 1.00 78.06 105 ALA A O 1
ATOM 851 N N . GLU A 1 106 ? 3.275 -18.169 11.590 1.00 74.75 106 GLU A N 1
ATOM 852 C CA . GLU A 1 106 ? 2.568 -16.969 12.063 1.00 74.75 106 GLU A CA 1
ATOM 853 C C . GLU A 1 106 ? 1.126 -17.279 12.508 1.00 74.75 106 GLU A C 1
ATOM 855 O O . GLU A 1 106 ? 0.390 -16.357 12.850 1.00 74.75 106 GLU A O 1
ATOM 860 N N . GLU A 1 107 ? 0.710 -18.553 12.465 1.00 87.75 107 GLU A N 1
ATOM 861 C CA . GLU A 1 107 ? -0.672 -19.012 12.693 1.00 87.75 107 GLU A CA 1
ATOM 862 C C . GLU A 1 107 ? -1.731 -18.147 11.978 1.00 87.75 107 GLU A C 1
ATOM 864 O O . GLU A 1 107 ? -2.761 -17.771 12.541 1.00 87.75 107 GLU A O 1
ATOM 869 N N . CYS A 1 108 ? -1.478 -17.822 10.705 1.00 94.88 108 CYS A N 1
ATOM 870 C CA . CYS A 1 108 ? -2.330 -16.929 9.921 1.00 94.88 108 CYS A CA 1
ATOM 871 C C . CYS A 1 108 ? -2.848 -17.573 8.626 1.00 94.88 108 CYS A C 1
ATOM 873 O O . CYS A 1 108 ? -2.273 -18.529 8.089 1.00 94.88 108 CYS A O 1
ATOM 875 N N . LEU A 1 109 ? -3.959 -17.035 8.119 1.00 96.38 109 LEU A N 1
ATOM 876 C CA . LEU A 1 109 ? -4.450 -17.293 6.769 1.00 96.38 109 LEU A CA 1
ATOM 877 C C . LEU A 1 109 ? -3.888 -16.219 5.836 1.00 96.38 109 LEU A C 1
ATOM 879 O O . LEU A 1 109 ? -4.187 -15.042 6.016 1.00 96.38 109 LEU A O 1
ATOM 883 N N . ALA A 1 110 ? -3.102 -16.618 4.842 1.00 96.62 110 ALA A N 1
ATOM 884 C CA . ALA A 1 110 ? -2.525 -15.720 3.853 1.00 96.62 110 ALA A CA 1
ATOM 885 C C . ALA A 1 110 ? -3.281 -15.817 2.523 1.00 96.62 110 ALA A C 1
ATOM 887 O O . ALA A 1 110 ? -3.562 -16.912 2.024 1.00 96.62 110 ALA A O 1
ATOM 888 N N . VAL A 1 111 ? -3.569 -14.658 1.939 1.00 96.81 111 VAL A N 1
ATOM 889 C CA . VAL A 1 111 ? -4.060 -14.490 0.573 1.00 96.81 111 VAL A CA 1
ATOM 890 C C . VAL A 1 111 ? -2.989 -13.741 -0.202 1.00 96.81 111 VAL A C 1
ATOM 892 O O . VAL A 1 111 ? -2.723 -12.576 0.085 1.00 96.81 111 VAL A O 1
ATOM 895 N N . ARG A 1 112 ? -2.385 -14.413 -1.179 1.00 96.38 112 ARG A N 1
ATOM 896 C CA . ARG A 1 112 ? -1.284 -13.889 -1.987 1.00 96.38 112 ARG A CA 1
ATOM 897 C C . ARG A 1 112 ? -1.720 -13.637 -3.416 1.00 96.38 112 ARG A C 1
ATOM 899 O O . ARG A 1 112 ? -2.463 -14.428 -4.001 1.00 96.38 112 ARG A O 1
ATOM 906 N N . SER A 1 113 ? -1.182 -12.567 -3.985 1.00 94.44 113 SER A N 1
ATOM 907 C CA . SER A 1 113 ? -1.318 -12.210 -5.394 1.00 94.44 113 SER A CA 1
ATOM 908 C C . SER A 1 113 ? -0.019 -11.592 -5.917 1.00 94.44 113 SER A C 1
ATOM 910 O O . SER A 1 113 ? 0.673 -10.905 -5.164 1.00 94.44 113 SER A O 1
ATOM 912 N N . MET A 1 114 ? 0.317 -11.836 -7.188 1.00 94.56 114 MET A N 1
ATOM 913 C CA . MET A 1 114 ? 1.501 -11.266 -7.851 1.00 94.56 114 MET A CA 1
ATOM 914 C C . MET A 1 114 ? 1.120 -10.528 -9.137 1.00 94.56 114 MET A C 1
ATOM 916 O O . MET A 1 114 ? 0.096 -10.832 -9.749 1.00 94.56 114 MET A O 1
ATOM 920 N N . ALA A 1 115 ? 1.852 -9.467 -9.461 1.00 94.25 115 ALA A N 1
ATOM 921 C CA . ALA A 1 115 ? 1.684 -8.680 -10.677 1.00 94.25 115 ALA A CA 1
ATOM 922 C C . ALA A 1 115 ? 3.065 -8.274 -11.177 1.00 94.25 115 ALA A C 1
ATOM 924 O O . ALA A 1 115 ? 3.923 -7.940 -10.361 1.00 94.25 115 ALA A O 1
ATOM 925 N N . THR A 1 116 ? 3.248 -8.299 -12.491 1.00 96.12 116 THR A N 1
ATOM 926 C CA . THR A 1 116 ? 4.516 -7.950 -13.129 1.00 96.12 116 THR A CA 1
ATOM 927 C C . THR A 1 116 ? 4.270 -6.817 -14.106 1.00 96.12 116 THR A C 1
ATOM 929 O O . THR A 1 116 ? 3.537 -6.984 -15.083 1.00 96.12 116 THR A O 1
ATOM 932 N N . VAL A 1 117 ? 4.862 -5.657 -13.838 1.00 96.56 117 VAL A N 1
ATOM 933 C CA . VAL A 1 117 ? 4.747 -4.463 -14.680 1.00 96.56 117 VAL A CA 1
ATOM 934 C C . VAL A 1 117 ? 6.132 -4.158 -15.227 1.00 96.56 117 VAL A C 1
ATOM 936 O O . VAL A 1 117 ? 7.020 -3.714 -14.507 1.00 96.56 117 VAL A O 1
ATOM 939 N N . GLY A 1 118 ? 6.337 -4.462 -16.510 1.00 95.44 118 GLY A N 1
ATOM 940 C CA . GLY A 1 118 ? 7.647 -4.328 -17.142 1.00 95.44 118 GLY A CA 1
ATOM 941 C C . GLY A 1 118 ? 8.709 -5.171 -16.429 1.00 95.44 118 GLY A C 1
ATOM 942 O O . GLY A 1 118 ? 8.658 -6.399 -16.463 1.00 95.44 118 GLY A O 1
ATOM 943 N N . ASN A 1 119 ? 9.674 -4.496 -15.812 1.00 96.44 119 ASN A N 1
ATOM 944 C CA . ASN A 1 119 ? 10.801 -5.076 -15.087 1.00 96.44 119 ASN A CA 1
ATOM 945 C C . ASN A 1 119 ? 10.510 -5.361 -13.598 1.00 96.44 119 ASN A C 1
ATOM 947 O O . ASN A 1 119 ? 11.328 -6.015 -12.954 1.00 96.44 119 ASN A O 1
ATOM 951 N N . TYR A 1 120 ? 9.388 -4.889 -13.047 1.00 97.50 120 TYR A N 1
ATOM 952 C CA . TYR A 1 120 ? 9.070 -5.008 -11.623 1.00 97.50 120 TYR A CA 1
ATOM 953 C C . TYR A 1 120 ? 8.068 -6.122 -11.325 1.00 97.50 120 TYR A C 1
ATOM 955 O O . TYR A 1 120 ? 7.056 -6.264 -12.010 1.00 97.50 120 TYR A O 1
ATOM 963 N N . ASP A 1 121 ? 8.309 -6.857 -10.238 1.00 96.94 121 ASP A N 1
ATOM 964 C CA . ASP A 1 121 ? 7.419 -7.893 -9.715 1.00 96.94 121 ASP A CA 1
ATOM 965 C C . ASP A 1 121 ? 6.918 -7.519 -8.309 1.00 96.94 121 ASP A C 1
ATOM 967 O O . ASP A 1 121 ? 7.696 -7.387 -7.356 1.00 96.94 121 ASP A O 1
ATOM 971 N N . TYR A 1 122 ? 5.596 -7.405 -8.168 1.00 96.12 122 TYR A N 1
ATOM 972 C CA . TYR A 1 122 ? 4.909 -6.989 -6.945 1.00 96.12 122 TYR A CA 1
ATOM 973 C C . TYR A 1 122 ? 4.129 -8.137 -6.316 1.00 96.12 122 TYR A C 1
ATOM 975 O O . TYR A 1 122 ? 3.083 -8.568 -6.817 1.00 96.12 122 TYR A O 1
ATOM 983 N N . ILE A 1 123 ? 4.591 -8.580 -5.151 1.00 95.56 123 ILE A N 1
ATOM 984 C CA . ILE A 1 123 ? 3.943 -9.613 -4.342 1.00 95.56 123 ILE A CA 1
ATOM 985 C C . ILE A 1 123 ? 3.133 -8.917 -3.252 1.00 95.56 123 ILE A C 1
ATOM 987 O O . ILE A 1 123 ? 3.706 -8.213 -2.428 1.00 95.56 123 ILE A O 1
ATOM 991 N N . VAL A 1 124 ? 1.817 -9.121 -3.217 1.00 94.06 124 VAL A N 1
ATOM 992 C CA . VAL A 1 124 ? 0.955 -8.584 -2.153 1.00 94.06 124 VAL A CA 1
ATOM 993 C C . VAL A 1 124 ? 0.315 -9.730 -1.393 1.00 94.06 124 VAL A C 1
ATOM 995 O O . VAL A 1 124 ? -0.418 -10.535 -1.978 1.00 94.06 124 VAL A O 1
ATOM 998 N N . ASP A 1 125 ? 0.566 -9.740 -0.087 1.00 94.81 125 ASP A N 1
ATOM 999 C CA . ASP A 1 125 ? -0.014 -10.668 0.872 1.00 94.81 125 ASP A CA 1
ATOM 1000 C C . ASP A 1 125 ? -0.960 -9.920 1.817 1.00 94.81 125 ASP A C 1
ATOM 1002 O O . ASP A 1 125 ? -0.582 -8.931 2.451 1.00 94.81 125 ASP A O 1
ATOM 1006 N N . TYR A 1 126 ? -2.177 -10.440 1.955 1.00 95.75 126 TYR A N 1
ATOM 1007 C CA . TYR A 1 126 ? -3.057 -10.147 3.080 1.00 95.75 126 TYR A CA 1
ATOM 1008 C C . TYR A 1 126 ? -3.042 -11.331 4.039 1.00 95.75 126 TYR A C 1
ATOM 1010 O O . TYR A 1 126 ? -3.375 -12.452 3.657 1.00 95.75 126 TYR A O 1
ATOM 1018 N N . GLU A 1 127 ? -2.676 -11.080 5.285 1.00 95.88 127 GLU A N 1
ATOM 1019 C CA . GLU A 1 127 ? -2.563 -12.076 6.341 1.00 95.88 127 GLU A CA 1
ATOM 1020 C C . GLU A 1 127 ? -3.597 -11.793 7.428 1.00 95.88 127 GLU A C 1
ATOM 1022 O O . GLU A 1 127 ? -3.636 -10.705 8.006 1.00 95.88 127 GLU A O 1
ATOM 1027 N N . PHE A 1 128 ? -4.427 -12.788 7.719 1.00 96.06 128 PHE A N 1
ATOM 1028 C CA . PHE A 1 128 ? -5.467 -12.725 8.737 1.00 96.06 128 PHE A CA 1
ATOM 1029 C C . PHE A 1 128 ? -5.071 -13.610 9.912 1.00 96.06 128 PHE A C 1
ATOM 1031 O O . PHE A 1 128 ? -4.899 -14.823 9.757 1.00 96.06 128 PHE A O 1
ATOM 1038 N N . MET A 1 129 ? -4.918 -13.003 11.084 1.00 94.81 129 MET A N 1
ATOM 1039 C CA . MET A 1 129 ? -4.542 -13.693 12.317 1.00 94.81 129 MET A CA 1
ATOM 1040 C C . MET A 1 129 ? -5.778 -13.930 13.189 1.00 94.81 129 MET A C 1
ATOM 1042 O O . MET A 1 129 ? -6.701 -13.115 13.208 1.00 94.81 129 MET A O 1
ATOM 1046 N N . GLN A 1 130 ? -5.780 -15.011 13.974 1.00 91.62 130 GLN A N 1
ATOM 1047 C CA . GLN A 1 130 ? -6.877 -15.291 14.914 1.00 91.62 130 GLN A CA 1
ATOM 1048 C C . GLN A 1 130 ? -7.030 -14.221 16.007 1.00 91.62 130 GLN A C 1
ATOM 1050 O O . GLN A 1 130 ? -8.108 -14.068 16.567 1.00 91.62 130 GLN A O 1
ATOM 1055 N N . SER A 1 131 ? -5.983 -13.434 16.268 1.00 92.00 131 SER A N 1
ATOM 1056 C CA . SER A 1 131 ? -6.022 -12.274 17.166 1.00 92.00 131 SER A CA 1
ATOM 1057 C C . SER A 1 131 ? -6.875 -11.104 16.652 1.00 92.00 131 SER A C 1
ATOM 1059 O O . SER A 1 131 ? -7.026 -10.113 17.363 1.00 92.00 131 SER A O 1
ATOM 1061 N N . GLY A 1 132 ? -7.381 -11.175 15.415 1.00 92.50 132 GLY A N 1
ATOM 1062 C CA . GLY A 1 132 ? -8.063 -10.080 14.721 1.00 92.50 132 GLY A CA 1
ATOM 1063 C C . GLY A 1 132 ? -7.124 -9.206 13.884 1.00 92.50 132 GLY A C 1
ATOM 1064 O O . GLY A 1 132 ? -7.583 -8.405 13.076 1.00 92.50 132 GLY A O 1
ATOM 1065 N N . THR A 1 133 ? -5.803 -9.371 14.001 1.00 94.69 133 THR A N 1
ATOM 1066 C CA . THR A 1 133 ? -4.851 -8.603 13.189 1.00 94.69 133 THR A CA 1
ATOM 1067 C C . THR A 1 133 ? -5.021 -8.916 11.701 1.00 94.69 133 THR A C 1
ATOM 1069 O O . THR A 1 133 ? -4.921 -10.072 11.284 1.00 94.69 133 THR A O 1
ATOM 1072 N N . ILE A 1 134 ? -5.196 -7.863 10.899 1.00 95.06 134 ILE A N 1
ATOM 1073 C CA . ILE A 1 134 ? -5.020 -7.900 9.446 1.00 95.06 134 ILE A CA 1
ATOM 1074 C C . ILE A 1 134 ? -3.665 -7.271 9.145 1.00 95.06 134 ILE A C 1
ATOM 1076 O O . ILE A 1 134 ? -3.426 -6.104 9.458 1.00 95.06 134 ILE A O 1
ATOM 1080 N N . LYS A 1 135 ? -2.770 -8.050 8.548 1.00 95.19 135 LYS A N 1
ATOM 1081 C CA . LYS A 1 135 ? -1.428 -7.618 8.170 1.00 95.19 135 LYS A CA 1
ATOM 1082 C C . LYS A 1 135 ? -1.324 -7.608 6.654 1.00 95.19 135 LYS A C 1
ATOM 1084 O O . LYS A 1 135 ? -1.667 -8.581 5.993 1.00 95.19 135 LYS A O 1
ATOM 1089 N N . VAL A 1 136 ? -0.860 -6.490 6.112 1.00 93.94 136 VAL A N 1
ATOM 1090 C CA . VAL A 1 136 ? -0.601 -6.336 4.680 1.00 93.94 136 VAL A CA 1
ATOM 1091 C C . VAL A 1 136 ? 0.904 -6.323 4.478 1.00 93.94 136 VAL A C 1
ATOM 1093 O O . VAL A 1 136 ? 1.618 -5.588 5.166 1.00 93.94 136 VAL A O 1
ATOM 1096 N N . GLN A 1 137 ? 1.397 -7.149 3.562 1.00 92.19 137 GLN A N 1
ATOM 1097 C CA . GLN A 1 137 ? 2.800 -7.154 3.172 1.00 92.19 137 GLN A CA 1
ATOM 1098 C C . GLN A 1 137 ? 2.934 -6.953 1.673 1.00 92.19 137 GLN A C 1
ATOM 1100 O O . GLN A 1 137 ? 2.179 -7.521 0.886 1.00 92.19 137 GLN A O 1
ATOM 1105 N N . VAL A 1 138 ? 3.944 -6.174 1.301 1.00 92.06 138 VAL A N 1
ATOM 1106 C CA . VAL A 1 138 ? 4.383 -6.036 -0.082 1.00 92.06 138 VAL A CA 1
ATOM 1107 C C . VAL A 1 138 ? 5.820 -6.531 -0.175 1.00 92.06 138 VAL A C 1
ATOM 1109 O O . VAL A 1 138 ? 6.673 -6.117 0.612 1.00 92.06 138 VAL A O 1
ATOM 1112 N N . GLY A 1 139 ? 6.070 -7.440 -1.112 1.00 93.94 139 GLY A N 1
ATOM 1113 C CA . GLY A 1 139 ? 7.398 -7.798 -1.590 1.00 93.94 139 GLY A CA 1
ATOM 1114 C C . GLY A 1 139 ? 7.646 -7.168 -2.957 1.00 93.94 139 GLY A C 1
ATOM 1115 O O . GLY A 1 139 ? 6.773 -7.227 -3.821 1.00 93.94 139 GLY A O 1
ATOM 1116 N N . LEU A 1 140 ? 8.832 -6.589 -3.133 1.00 94.31 140 LEU A N 1
ATOM 1117 C CA . LEU A 1 140 ? 9.314 -6.041 -4.399 1.00 94.31 140 LEU A CA 1
ATOM 1118 C C . LEU A 1 140 ? 10.472 -6.905 -4.897 1.00 94.31 140 LEU A C 1
ATOM 1120 O O . LEU A 1 140 ? 11.411 -7.178 -4.145 1.00 94.31 140 LEU A O 1
ATOM 1124 N N . THR A 1 141 ? 10.398 -7.352 -6.145 1.00 96.38 141 THR A N 1
ATOM 1125 C CA . THR A 1 141 ? 11.481 -8.063 -6.832 1.00 96.38 141 THR A CA 1
ATOM 1126 C C . THR A 1 141 ? 11.459 -7.726 -8.328 1.00 96.38 141 THR A C 1
ATOM 1128 O O . THR A 1 141 ? 10.906 -6.696 -8.713 1.00 96.38 141 THR A O 1
ATOM 1131 N N . GLY A 1 142 ? 12.107 -8.542 -9.154 1.00 96.25 142 GLY A N 1
ATOM 1132 C CA . GLY A 1 142 ? 12.264 -8.313 -10.585 1.00 96.25 142 GLY A CA 1
ATOM 1133 C C . GLY A 1 142 ? 13.674 -7.858 -10.941 1.00 96.25 142 GLY A C 1
ATOM 1134 O O . GLY A 1 142 ? 14.658 -8.311 -10.348 1.00 96.25 142 GLY A O 1
ATOM 1135 N N . ILE A 1 143 ? 13.775 -6.987 -11.941 1.00 98.00 143 ILE A N 1
ATOM 1136 C CA . ILE A 1 143 ? 15.028 -6.533 -12.545 1.00 98.00 143 ILE A CA 1
ATOM 1137 C C . ILE A 1 143 ? 15.126 -5.014 -12.388 1.00 98.00 143 ILE A C 1
ATOM 1139 O O . ILE A 1 143 ? 14.144 -4.297 -12.557 1.00 98.00 143 ILE A O 1
ATOM 1143 N N . LEU A 1 144 ? 16.316 -4.508 -12.063 1.00 98.12 144 LEU A N 1
ATOM 1144 C CA . LEU A 1 144 ? 16.563 -3.066 -12.042 1.00 98.12 144 LEU A CA 1
ATOM 1145 C C . LEU A 1 144 ? 16.447 -2.503 -13.462 1.00 98.12 144 LEU A C 1
ATOM 1147 O O . LEU A 1 144 ? 17.044 -3.045 -14.389 1.00 98.12 144 LEU A O 1
ATOM 1151 N N . GLU A 1 145 ? 15.722 -1.400 -13.624 1.00 97.50 145 GLU A N 1
ATOM 1152 C CA . GLU A 1 145 ? 15.799 -0.616 -14.856 1.00 97.50 145 GLU A CA 1
ATOM 1153 C C . GLU A 1 145 ? 17.151 0.110 -14.872 1.00 97.50 145 GLU A C 1
ATOM 1155 O O . GLU A 1 145 ? 17.529 0.763 -13.892 1.00 97.50 145 GLU A O 1
ATOM 1160 N N . VAL A 1 146 ? 17.900 -0.037 -15.966 1.00 97.56 146 VAL A N 1
ATOM 1161 C CA . VAL A 1 146 ? 19.298 0.399 -16.043 1.00 97.56 146 VAL A CA 1
ATOM 1162 C C . VAL A 1 146 ? 19.547 1.383 -17.176 1.00 97.56 146 VAL A C 1
ATOM 1164 O O . VAL A 1 146 ? 18.952 1.299 -18.250 1.00 97.56 146 VAL A O 1
ATOM 1167 N N . LYS A 1 147 ? 20.487 2.294 -16.935 1.00 97.00 147 LYS A N 1
ATOM 1168 C CA . LYS A 1 147 ? 21.032 3.254 -17.890 1.00 97.00 147 LYS A CA 1
ATOM 1169 C C . LYS A 1 147 ? 22.434 2.827 -18.314 1.00 97.00 147 LYS A C 1
ATOM 1171 O O . LYS A 1 147 ? 23.241 2.406 -17.481 1.00 97.00 147 LYS A O 1
ATOM 1176 N N . ALA A 1 148 ? 22.732 2.967 -19.602 1.00 97.25 148 ALA A N 1
ATOM 1177 C CA . ALA A 1 148 ? 24.075 2.737 -20.118 1.00 97.25 148 ALA A CA 1
ATOM 1178 C C . ALA A 1 148 ? 25.050 3.823 -19.632 1.00 97.25 148 ALA A C 1
ATOM 1180 O O . ALA A 1 148 ? 24.694 4.989 -19.475 1.00 97.25 148 ALA A O 1
ATOM 1181 N N . SER A 1 149 ? 26.303 3.444 -19.409 1.00 95.69 149 SER A N 1
ATOM 1182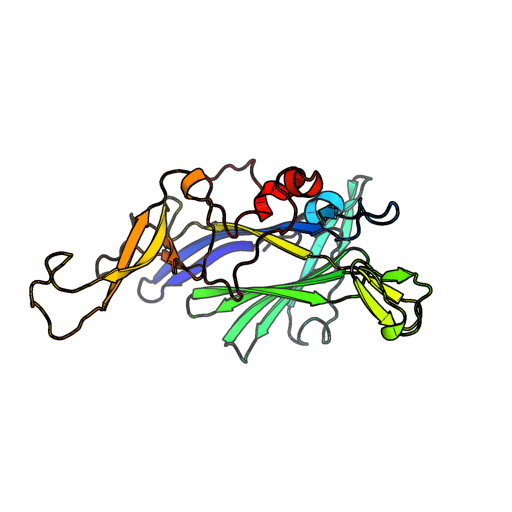 C CA . SER A 1 149 ? 27.362 4.347 -18.969 1.00 95.69 149 SER A CA 1
ATOM 1183 C C . SER A 1 149 ? 28.680 4.008 -19.645 1.00 95.69 149 SER A C 1
ATOM 1185 O O . SER A 1 149 ? 28.938 2.855 -19.968 1.00 95.69 149 SER A O 1
ATOM 1187 N N . GLU A 1 150 ? 29.565 4.982 -19.809 1.00 96.19 150 GLU A N 1
ATOM 1188 C CA . GLU A 1 150 ? 30.955 4.714 -20.201 1.00 96.19 150 GLU A CA 1
ATOM 1189 C C . GLU A 1 150 ? 31.797 4.205 -19.017 1.00 96.19 150 GLU A C 1
ATOM 1191 O O . GLU A 1 150 ? 32.889 3.670 -19.209 1.00 96.19 150 GLU A O 1
ATOM 1196 N N . HIS A 1 151 ? 31.289 4.338 -17.787 1.00 97.44 151 HIS A N 1
ATOM 1197 C CA . HIS A 1 151 ? 32.005 3.938 -16.586 1.00 97.44 151 HIS A CA 1
ATOM 1198 C C . HIS A 1 151 ? 32.061 2.414 -16.440 1.00 97.44 151 HIS A C 1
ATOM 1200 O O . HIS A 1 151 ? 31.047 1.724 -16.468 1.00 97.44 151 HIS A O 1
ATOM 1206 N N . THR A 1 152 ? 33.258 1.892 -16.205 1.00 97.75 152 THR A N 1
ATOM 1207 C CA . THR A 1 152 ? 33.520 0.494 -15.834 1.00 97.75 152 THR A CA 1
ATOM 1208 C C . THR A 1 152 ? 33.828 0.342 -14.346 1.00 97.75 152 THR A C 1
ATOM 1210 O O . THR A 1 152 ? 33.671 -0.740 -13.795 1.00 97.75 152 THR A O 1
ATOM 1213 N N . HIS A 1 153 ? 34.252 1.421 -13.680 1.00 98.00 153 HIS A N 1
ATOM 1214 C CA . HIS A 1 153 ? 34.656 1.420 -12.274 1.00 98.00 153 HIS A CA 1
ATOM 1215 C C . HIS A 1 153 ? 34.168 2.685 -11.560 1.00 98.00 153 HIS A C 1
ATOM 1217 O O . HIS A 1 153 ? 34.098 3.763 -12.148 1.00 98.00 153 HIS A O 1
ATOM 1223 N N . THR A 1 154 ? 33.882 2.582 -10.261 1.00 96.94 154 THR A N 1
ATOM 1224 C CA . THR A 1 154 ? 33.322 3.694 -9.470 1.00 96.94 154 THR A CA 1
ATOM 1225 C C . THR A 1 154 ? 34.270 4.883 -9.318 1.00 96.94 154 THR A C 1
ATOM 1227 O O . THR A 1 154 ? 33.810 6.010 -9.182 1.00 96.94 154 THR A O 1
ATOM 1230 N N . ASN A 1 155 ? 35.588 4.678 -9.405 1.00 97.31 155 ASN A N 1
ATOM 1231 C CA . ASN A 1 155 ? 36.575 5.764 -9.377 1.00 97.31 155 ASN A CA 1
ATOM 1232 C C . ASN A 1 155 ? 36.547 6.662 -10.630 1.00 97.31 155 ASN A C 1
ATOM 1234 O O . ASN A 1 155 ? 37.198 7.704 -10.635 1.00 97.31 155 ASN A O 1
ATOM 1238 N N . GLN A 1 156 ? 35.820 6.267 -11.681 1.00 97.75 156 GLN A N 1
ATOM 1239 C CA . GLN A 1 156 ? 35.605 7.068 -12.890 1.00 97.75 156 GLN A CA 1
ATOM 1240 C C . GLN A 1 156 ? 34.403 8.015 -12.753 1.00 97.75 156 GLN A C 1
ATOM 1242 O O . GLN A 1 156 ? 34.229 8.901 -13.586 1.00 97.75 156 GLN A O 1
ATOM 1247 N N . VAL A 1 157 ? 33.573 7.835 -11.718 1.00 96.31 157 VAL A N 1
ATOM 1248 C CA . VAL A 1 157 ? 32.387 8.655 -11.464 1.00 96.31 157 VAL A CA 1
ATOM 1249 C C . VAL A 1 157 ? 32.814 9.930 -10.738 1.00 96.31 157 VAL A C 1
ATOM 1251 O O . VAL A 1 157 ? 33.172 9.898 -9.563 1.00 96.31 157 VAL A O 1
ATOM 1254 N N . SER A 1 158 ? 32.796 11.059 -11.446 1.00 94.06 158 SER A N 1
ATOM 1255 C CA . SER A 1 158 ? 33.223 12.365 -10.918 1.00 94.06 158 SER A CA 1
ATOM 1256 C C . SER A 1 158 ? 32.076 13.340 -10.640 1.00 94.06 158 SER A C 1
ATOM 1258 O O . SER A 1 158 ? 32.308 14.418 -10.099 1.00 94.06 158 SER A O 1
ATOM 1260 N N . GLN A 1 159 ? 30.856 12.992 -11.041 1.00 94.69 159 GLN A N 1
ATOM 1261 C CA . GLN A 1 159 ? 29.653 13.811 -10.903 1.00 94.69 159 GLN A CA 1
ATOM 1262 C C . GLN A 1 159 ? 28.460 12.932 -10.535 1.00 94.69 159 GLN A C 1
ATOM 1264 O O . GLN A 1 159 ? 28.571 11.705 -10.544 1.00 94.69 159 GLN A O 1
ATOM 1269 N N . ASP A 1 160 ? 27.328 13.556 -10.213 1.00 95.81 160 ASP A N 1
ATOM 1270 C CA . ASP A 1 160 ? 26.094 12.810 -10.006 1.00 95.81 160 ASP A CA 1
ATOM 1271 C C . ASP A 1 160 ? 25.679 12.114 -11.309 1.00 95.81 160 ASP A C 1
ATOM 1273 O O . ASP A 1 160 ? 25.593 12.732 -12.370 1.00 95.81 160 ASP A O 1
ATOM 1277 N N . ILE A 1 161 ? 25.476 10.806 -11.209 1.00 96.62 161 ILE A N 1
ATOM 1278 C CA . ILE A 1 161 ? 25.053 9.928 -12.301 1.00 96.62 161 ILE A CA 1
ATOM 1279 C C . ILE A 1 161 ? 23.610 9.451 -12.112 1.00 96.62 161 ILE A C 1
ATOM 1281 O O . ILE A 1 161 ? 23.163 8.571 -12.846 1.00 96.62 161 ILE A O 1
ATOM 1285 N N . HIS A 1 162 ? 22.902 10.011 -11.123 1.00 97.56 162 HIS A N 1
ATOM 1286 C CA . HIS A 1 162 ? 21.478 9.789 -10.865 1.00 97.56 162 HIS A CA 1
ATOM 1287 C C . HIS A 1 162 ? 21.129 8.325 -10.561 1.00 97.56 162 HIS A C 1
ATOM 1289 O O . HIS A 1 162 ? 20.013 7.850 -10.771 1.00 97.56 162 HIS A O 1
ATOM 1295 N N . GLY A 1 163 ? 22.109 7.585 -10.053 1.00 97.62 163 GLY A N 1
ATOM 1296 C CA . GLY A 1 163 ? 21.991 6.168 -9.776 1.00 97.62 163 GLY A CA 1
ATOM 1297 C C . GLY A 1 163 ? 23.273 5.587 -9.204 1.00 97.62 163 GLY A C 1
ATOM 1298 O O . GLY A 1 163 ? 24.196 6.298 -8.808 1.00 97.62 163 GLY A O 1
ATOM 1299 N N . THR A 1 164 ? 23.335 4.261 -9.175 1.00 98.25 164 THR A N 1
ATOM 1300 C CA . THR A 1 164 ? 24.502 3.500 -8.719 1.00 98.25 164 THR A CA 1
ATOM 1301 C C . THR A 1 164 ? 25.076 2.681 -9.869 1.00 98.25 164 THR A C 1
ATOM 1303 O O . THR A 1 164 ? 24.338 1.952 -10.525 1.00 98.25 164 THR A O 1
ATOM 1306 N N . LEU A 1 165 ? 26.389 2.752 -10.105 1.00 98.44 165 LEU A N 1
ATOM 1307 C CA . LEU A 1 165 ? 27.075 1.851 -11.038 1.00 98.44 165 LEU A CA 1
ATOM 1308 C C . LEU A 1 165 ? 27.097 0.432 -10.444 1.00 98.44 165 LEU A C 1
ATOM 1310 O O . LEU A 1 165 ? 27.784 0.191 -9.452 1.00 98.44 165 LEU A O 1
ATOM 1314 N N . ILE A 1 166 ? 26.331 -0.491 -11.028 1.00 98.00 166 ILE A N 1
ATOM 1315 C CA . ILE A 1 166 ? 26.135 -1.857 -10.504 1.00 98.00 166 ILE A CA 1
ATOM 1316 C C . ILE A 1 166 ? 26.887 -2.932 -11.295 1.00 98.00 166 ILE A C 1
ATOM 1318 O O . ILE A 1 166 ? 27.089 -4.037 -10.795 1.00 98.00 166 ILE A O 1
ATOM 1322 N N . ALA A 1 167 ? 27.303 -2.614 -12.518 1.00 98.25 167 ALA A N 1
ATOM 1323 C CA . ALA A 1 167 ? 28.169 -3.434 -13.355 1.00 98.25 167 ALA A CA 1
ATOM 1324 C C . ALA A 1 167 ? 28.926 -2.526 -14.333 1.00 98.25 167 ALA A C 1
ATOM 1326 O O . ALA A 1 167 ? 28.622 -1.333 -14.435 1.00 98.25 167 ALA A O 1
ATOM 1327 N N . GLU A 1 168 ? 29.889 -3.087 -15.066 1.00 98.12 168 GLU A N 1
ATOM 1328 C CA . GLU A 1 168 ? 30.525 -2.372 -16.172 1.00 98.12 168 GLU A CA 1
ATOM 1329 C C . GLU A 1 168 ? 29.449 -1.785 -17.094 1.00 98.12 168 GLU A C 1
ATOM 1331 O O . GLU A 1 168 ? 28.488 -2.458 -17.478 1.00 98.12 168 GLU A O 1
ATOM 1336 N N . ASN A 1 169 ? 29.578 -0.491 -17.378 1.00 98.25 169 ASN A N 1
ATOM 1337 C CA . ASN A 1 169 ? 28.708 0.263 -18.268 1.00 98.25 169 ASN A CA 1
ATOM 1338 C C . ASN A 1 169 ? 27.226 0.329 -17.854 1.00 98.25 169 ASN A C 1
ATOM 1340 O O . ASN A 1 169 ? 26.388 0.696 -18.676 1.00 98.25 169 ASN A O 1
ATOM 1344 N N . THR A 1 170 ? 26.889 0.001 -16.600 1.00 98.38 170 THR A N 1
ATOM 1345 C CA . THR A 1 170 ? 25.496 -0.213 -16.174 1.00 98.38 170 THR A CA 1
ATOM 1346 C C . THR A 1 170 ? 25.171 0.518 -14.873 1.00 98.38 170 THR A C 1
ATOM 1348 O O . THR A 1 170 ? 25.624 0.129 -13.792 1.00 98.38 170 THR A O 1
ATOM 1351 N N . ILE A 1 171 ? 24.339 1.555 -14.962 1.00 98.44 171 ILE A N 1
ATOM 1352 C CA . ILE A 1 171 ? 23.845 2.332 -13.819 1.00 98.44 171 ILE A CA 1
ATOM 1353 C C . ILE A 1 171 ? 22.415 1.901 -13.494 1.00 98.44 171 ILE A C 1
ATOM 1355 O O . ILE A 1 171 ? 21.556 1.918 -14.367 1.00 98.44 171 ILE A O 1
ATOM 1359 N N . ALA A 1 172 ? 22.141 1.565 -12.237 1.00 98.25 172 ALA A N 1
ATOM 1360 C CA . ALA A 1 172 ? 20.784 1.450 -11.718 1.00 98.25 172 ALA A CA 1
ATOM 1361 C C . ALA A 1 172 ? 20.301 2.827 -11.255 1.00 98.25 172 ALA A C 1
ATOM 1363 O O . ALA A 1 172 ? 20.816 3.363 -10.269 1.00 98.25 172 ALA A O 1
ATOM 1364 N N . THR A 1 173 ? 19.344 3.401 -11.979 1.00 98.12 173 THR A N 1
ATOM 1365 C CA . THR A 1 173 ? 18.815 4.745 -11.721 1.00 98.12 173 THR A CA 1
ATOM 1366 C C . THR A 1 173 ? 18.045 4.781 -10.399 1.00 98.12 173 THR A C 1
ATOM 1368 O O . THR A 1 173 ? 17.264 3.870 -10.102 1.00 98.12 173 THR A O 1
ATOM 1371 N N . TYR A 1 174 ? 18.253 5.826 -9.595 1.00 98.44 174 TYR A N 1
ATOM 1372 C CA . TYR A 1 174 ? 17.482 6.025 -8.367 1.00 98.44 174 TYR A CA 1
ATOM 1373 C C . TYR A 1 174 ? 15.996 6.194 -8.692 1.00 98.44 174 TYR A C 1
ATOM 1375 O O . TYR A 1 174 ? 15.636 6.846 -9.673 1.00 98.44 174 TYR A O 1
ATOM 1383 N N . HIS A 1 175 ? 15.140 5.594 -7.874 1.00 97.88 175 HIS A N 1
ATOM 1384 C CA . HIS A 1 175 ? 13.691 5.681 -8.002 1.00 97.88 175 HIS A CA 1
ATOM 1385 C C . HIS A 1 175 ? 13.016 5.274 -6.690 1.00 97.88 175 HIS A C 1
ATOM 1387 O O . HIS A 1 175 ? 13.615 4.572 -5.870 1.00 97.88 175 HIS A O 1
ATOM 1393 N N . ASP A 1 176 ? 11.760 5.676 -6.526 1.00 96.69 176 ASP A N 1
ATOM 1394 C CA . ASP A 1 176 ? 10.928 5.320 -5.375 1.00 96.69 176 ASP A CA 1
ATOM 1395 C C . ASP A 1 176 ? 9.809 4.343 -5.762 1.00 96.69 176 ASP A C 1
ATOM 1397 O O . ASP A 1 176 ? 9.459 4.215 -6.929 1.00 96.69 176 ASP A O 1
ATOM 1401 N N . HIS A 1 177 ? 9.206 3.680 -4.769 1.00 96.00 177 HIS A N 1
ATOM 1402 C CA . HIS A 1 177 ? 7.973 2.896 -4.932 1.00 96.00 177 HIS A CA 1
ATOM 1403 C C . HIS A 1 177 ? 6.955 3.315 -3.869 1.00 96.00 177 HIS A C 1
ATOM 1405 O O . HIS A 1 177 ? 7.064 2.923 -2.704 1.00 96.00 177 HIS A O 1
ATOM 1411 N N . PHE A 1 178 ? 5.944 4.091 -4.261 1.00 95.62 178 PHE A N 1
ATOM 1412 C CA . PHE A 1 178 ? 4.833 4.476 -3.388 1.00 95.62 178 PHE A CA 1
ATOM 1413 C C . PHE A 1 178 ? 3.624 3.593 -3.660 1.00 95.62 178 PHE A C 1
ATOM 1415 O O . PHE A 1 178 ? 3.042 3.662 -4.736 1.00 95.62 178 PHE A O 1
ATOM 1422 N N . ILE A 1 179 ? 3.214 2.796 -2.674 1.00 94.38 179 ILE A N 1
ATOM 1423 C CA . ILE A 1 179 ? 2.062 1.893 -2.790 1.00 94.38 179 ILE A CA 1
ATOM 1424 C C . ILE A 1 179 ? 0.929 2.432 -1.932 1.00 94.38 179 ILE A C 1
ATOM 1426 O O . ILE A 1 179 ? 1.051 2.514 -0.708 1.00 94.38 179 ILE A O 1
ATOM 1430 N N . THR A 1 180 ? -0.184 2.787 -2.564 1.00 95.19 180 THR A N 1
ATOM 1431 C CA . THR A 1 180 ? -1.339 3.374 -1.885 1.00 95.19 180 THR A CA 1
ATOM 1432 C C . THR A 1 180 ? -2.461 2.355 -1.765 1.00 95.19 180 THR A C 1
ATOM 1434 O O . THR A 1 180 ? -2.933 1.792 -2.754 1.00 95.19 180 THR A O 1
ATOM 1437 N N . TYR A 1 181 ? -2.907 2.126 -0.532 1.00 95.88 181 TYR A N 1
ATOM 1438 C CA . TYR A 1 181 ? -4.038 1.255 -0.237 1.00 95.88 181 TYR A CA 1
ATOM 1439 C C . TYR A 1 181 ? -5.299 2.073 -0.003 1.00 95.88 181 TYR A C 1
ATOM 1441 O O . TYR A 1 181 ? -5.297 3.017 0.784 1.00 95.88 181 TYR A O 1
ATOM 1449 N N . TYR A 1 182 ? -6.392 1.638 -0.619 1.00 97.56 182 TYR A N 1
ATOM 1450 C CA . TYR A 1 182 ? -7.734 2.038 -0.229 1.00 97.56 182 TYR A CA 1
ATOM 1451 C C . TYR A 1 182 ? -8.238 1.066 0.837 1.00 97.56 182 TYR A C 1
ATOM 1453 O O . TYR A 1 182 ? -8.282 -0.147 0.598 1.00 97.56 182 TYR A O 1
ATOM 1461 N N . LEU A 1 183 ? -8.614 1.597 2.001 1.00 97.00 183 LEU A N 1
ATOM 1462 C CA . LEU A 1 183 ? -9.116 0.843 3.150 1.00 97.00 183 LEU A CA 1
ATOM 1463 C C . LEU A 1 183 ? -10.434 1.461 3.632 1.00 97.00 183 LEU A C 1
ATOM 1465 O O . LEU A 1 183 ? -10.440 2.362 4.465 1.00 97.00 183 LEU A O 1
ATOM 1469 N N . ASP A 1 184 ? -11.544 0.950 3.112 1.00 97.56 184 ASP A N 1
ATOM 1470 C CA . ASP A 1 184 ? -12.893 1.270 3.577 1.00 97.56 184 ASP A CA 1
ATOM 1471 C C . ASP A 1 184 ? -13.223 0.384 4.778 1.00 97.56 184 ASP A C 1
ATOM 1473 O O . ASP A 1 184 ? -13.527 -0.809 4.650 1.00 97.56 184 ASP A O 1
ATOM 1477 N N . LEU A 1 185 ? -13.032 0.956 5.961 1.00 95.81 185 LEU A N 1
ATOM 1478 C CA . LEU A 1 185 ? -13.121 0.280 7.245 1.00 95.81 185 LEU A CA 1
ATOM 1479 C C . LEU A 1 185 ? -14.442 0.641 7.929 1.00 95.81 185 LEU A C 1
ATOM 1481 O O . LEU A 1 185 ? -14.657 1.795 8.281 1.00 95.81 185 LEU A O 1
ATOM 1485 N N . ASP A 1 186 ? -15.257 -0.379 8.193 1.00 96.62 186 ASP A N 1
ATOM 1486 C CA . ASP A 1 186 ? -16.546 -0.276 8.883 1.00 96.62 186 ASP A CA 1
ATOM 1487 C C . ASP A 1 186 ? -16.445 -0.966 10.249 1.00 96.62 186 ASP A C 1
ATOM 1489 O O . ASP A 1 186 ? -16.969 -2.066 10.458 1.00 96.62 186 ASP A O 1
ATOM 1493 N N . ILE A 1 187 ? -15.727 -0.352 11.192 1.00 97.50 187 ILE A N 1
ATOM 1494 C CA . ILE A 1 187 ? -15.460 -0.963 12.500 1.00 97.50 187 ILE A CA 1
ATOM 1495 C C . ILE A 1 187 ? -16.769 -1.089 13.276 1.00 97.50 187 ILE A C 1
ATOM 1497 O O . ILE A 1 187 ? -17.283 -0.106 13.812 1.00 97.50 187 ILE A O 1
ATOM 1501 N N . ASP A 1 188 ? -17.308 -2.303 13.376 1.00 96.25 188 ASP A N 1
ATOM 1502 C CA . ASP A 1 188 ? -18.576 -2.577 14.066 1.00 96.25 188 ASP A CA 1
ATOM 1503 C C . ASP A 1 188 ? -19.748 -1.712 13.528 1.00 96.25 188 ASP A C 1
ATOM 1505 O O . ASP A 1 188 ? -20.655 -1.311 14.270 1.00 96.25 188 ASP A O 1
ATOM 1509 N N . GLY A 1 189 ? -19.687 -1.381 12.228 1.00 95.50 189 GLY A N 1
ATOM 1510 C CA . GLY A 1 189 ? -20.628 -0.534 11.484 1.00 95.50 189 GLY A CA 1
ATOM 1511 C C . GLY A 1 189 ? -20.019 0.773 10.948 1.00 95.50 189 GLY A C 1
ATOM 1512 O O . GLY A 1 189 ? -18.935 1.173 11.349 1.00 95.50 189 GLY A O 1
ATOM 1513 N N . GLN A 1 190 ? -20.775 1.470 10.094 1.00 96.31 190 GLN A N 1
ATOM 1514 C CA . GLN A 1 190 ? -20.312 2.591 9.247 1.00 96.31 190 GLN A CA 1
ATOM 1515 C C . GLN A 1 190 ? -20.019 3.919 9.963 1.00 96.31 190 GLN A C 1
ATOM 1517 O O . GLN A 1 190 ? -19.395 4.823 9.413 1.00 96.31 190 GLN A O 1
ATOM 1522 N N . ARG A 1 191 ? -20.515 4.110 11.192 1.00 97.56 191 ARG A N 1
ATOM 1523 C CA . ARG A 1 191 ? -20.329 5.375 11.925 1.00 97.56 191 ARG A CA 1
ATOM 1524 C C . ARG A 1 191 ? -19.024 5.350 12.709 1.00 97.56 191 ARG A C 1
ATOM 1526 O O . ARG A 1 191 ? -19.044 5.151 13.927 1.00 97.56 191 ARG A O 1
ATOM 1533 N N . ASN A 1 192 ? -17.915 5.551 12.006 1.00 98.12 192 ASN A N 1
ATOM 1534 C CA . ASN A 1 192 ? -16.574 5.581 12.581 1.00 98.12 192 ASN A CA 1
ATOM 1535 C C . ASN A 1 192 ? -16.001 7.000 12.700 1.00 98.12 192 ASN A C 1
ATOM 1537 O O . ASN A 1 192 ? -16.563 7.984 12.222 1.00 98.12 192 ASN A O 1
ATOM 1541 N N . SER A 1 193 ? -14.889 7.117 13.416 1.00 98.25 193 SER A N 1
ATOM 1542 C CA . SER A 1 193 ? -14.109 8.345 13.543 1.00 98.25 193 SER A CA 1
ATOM 1543 C C . SER A 1 193 ? -12.632 7.999 13.606 1.00 98.25 193 SER A C 1
ATOM 1545 O O . SER A 1 193 ? -12.253 6.986 14.199 1.00 98.25 193 SER A O 1
ATOM 1547 N N . PHE A 1 194 ? -11.795 8.849 13.021 1.00 98.12 194 PHE A N 1
ATOM 1548 C CA . PHE A 1 194 ? -10.351 8.705 13.115 1.00 98.12 194 PHE A CA 1
ATOM 1549 C C . PHE A 1 194 ? -9.814 9.521 14.292 1.00 98.12 194 PHE A C 1
ATOM 1551 O O . PHE A 1 194 ? -10.174 10.684 14.482 1.00 98.12 194 PHE A O 1
ATOM 1558 N N . VAL A 1 195 ? -8.970 8.897 15.108 1.00 97.69 195 VAL A N 1
ATOM 1559 C CA . VAL A 1 195 ? -8.417 9.467 16.335 1.00 97.69 195 VAL A CA 1
ATOM 1560 C C . VAL A 1 195 ? -6.899 9.376 16.292 1.00 97.69 195 VAL A C 1
ATOM 1562 O O . VAL A 1 195 ? -6.330 8.285 16.228 1.00 97.69 195 VAL A O 1
ATOM 1565 N N . LYS A 1 196 ? -6.246 10.532 16.401 1.00 96.00 196 LYS A N 1
ATOM 1566 C CA . LYS A 1 196 ? -4.802 10.654 16.607 1.00 96.00 196 LYS A CA 1
ATOM 1567 C C . LYS A 1 196 ? -4.540 10.675 18.112 1.00 96.00 196 LYS A C 1
ATOM 1569 O O . LYS A 1 196 ? -4.964 11.594 18.809 1.00 96.00 196 LYS A O 1
ATOM 1574 N N . SER A 1 197 ? -3.873 9.648 18.629 1.00 95.56 197 SER A N 1
ATOM 1575 C CA . SER A 1 197 ? -3.481 9.567 20.042 1.00 95.56 197 SER A CA 1
ATOM 1576 C C . SER A 1 197 ? -2.020 9.974 20.183 1.00 95.56 197 SER A C 1
ATOM 1578 O O . SER A 1 197 ? -1.124 9.145 20.040 1.00 95.56 197 SER A O 1
ATOM 1580 N N . LYS A 1 198 ? -1.784 11.267 20.407 1.00 94.62 198 LYS A N 1
ATOM 1581 C CA . LYS A 1 198 ? -0.453 11.878 20.484 1.00 94.62 198 LYS A CA 1
ATOM 1582 C C . LYS A 1 198 ? 0.166 11.627 21.854 1.00 94.62 198 LYS A C 1
ATOM 1584 O O . LYS A 1 198 ? -0.472 11.856 22.881 1.00 94.62 198 LYS A O 1
ATOM 1589 N N . MET A 1 199 ? 1.412 11.169 21.881 1.00 94.56 199 MET A N 1
ATOM 1590 C CA . MET A 1 199 ? 2.162 10.984 23.121 1.00 94.56 199 MET A CA 1
ATOM 1591 C C . MET A 1 199 ? 2.895 12.283 23.463 1.00 94.56 199 MET A C 1
ATOM 1593 O O . MET A 1 199 ? 3.691 12.782 22.672 1.00 94.56 199 MET A O 1
ATOM 1597 N N . LYS A 1 200 ? 2.637 12.834 24.653 1.00 93.25 200 LYS A N 1
ATOM 1598 C CA . LYS A 1 200 ? 3.179 14.126 25.091 1.00 93.25 200 LYS A CA 1
ATOM 1599 C C . LYS A 1 200 ? 3.915 13.999 26.414 1.00 93.25 200 LYS A C 1
ATOM 1601 O O . LYS A 1 200 ? 3.388 13.443 27.377 1.00 93.25 200 LYS A O 1
ATOM 1606 N N . THR A 1 201 ? 5.115 14.567 26.477 1.00 93.62 201 THR A N 1
ATOM 1607 C CA . THR A 1 201 ? 5.870 14.704 27.727 1.00 93.62 201 THR A CA 1
ATOM 1608 C C . THR A 1 201 ? 5.236 15.780 28.607 1.00 93.62 201 THR A C 1
ATOM 1610 O O . THR A 1 201 ? 4.970 16.888 28.149 1.00 93.62 201 THR A O 1
ATOM 1613 N N . VAL A 1 202 ? 5.028 15.467 29.884 1.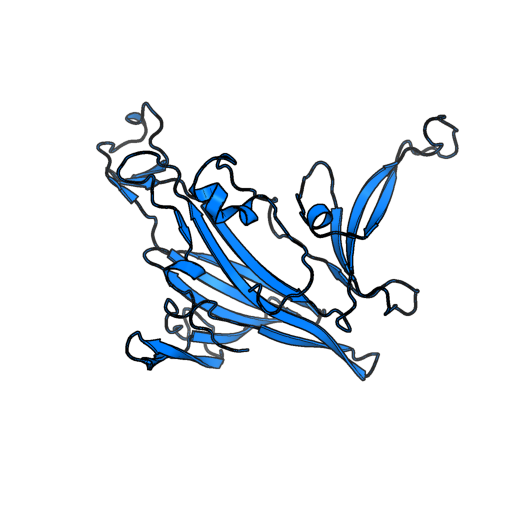00 91.75 202 VAL A N 1
ATOM 1614 C CA . VAL A 1 202 ? 4.440 16.358 30.890 1.00 91.75 202 VAL A CA 1
ATOM 1615 C C . VAL A 1 202 ? 5.380 16.485 32.084 1.00 91.75 202 VAL A C 1
ATOM 1617 O O . VAL A 1 202 ? 6.015 15.513 32.508 1.00 91.75 202 VAL A O 1
ATOM 1620 N N . ARG A 1 203 ? 5.453 17.695 32.646 1.00 90.56 203 ARG A N 1
ATOM 1621 C CA . ARG A 1 203 ? 6.120 17.973 33.921 1.00 90.56 203 ARG A CA 1
ATOM 1622 C C . ARG A 1 203 ? 5.093 17.959 35.060 1.00 90.56 203 ARG A C 1
ATOM 1624 O O . ARG A 1 203 ? 4.083 18.658 34.963 1.00 90.56 203 ARG A O 1
ATOM 1631 N N . PRO A 1 204 ? 5.299 17.162 36.123 1.00 88.00 204 PRO A N 1
ATOM 1632 C CA . PRO A 1 204 ? 4.481 17.255 37.330 1.00 88.00 204 PRO A CA 1
ATOM 1633 C C . PRO A 1 204 ? 4.527 18.670 37.922 1.00 88.00 204 PRO A C 1
ATOM 1635 O O . PRO A 1 204 ? 5.588 19.285 37.921 1.00 88.00 204 PRO A O 1
ATOM 1638 N N . GLY A 1 205 ? 3.388 19.178 38.402 1.00 78.50 205 GLY A N 1
ATOM 1639 C CA . GLY A 1 205 ? 3.268 20.548 38.928 1.00 78.50 205 GLY A CA 1
ATOM 1640 C C . GLY A 1 205 ? 2.979 21.637 37.887 1.00 78.50 205 GLY A C 1
ATOM 1641 O O . GLY A 1 205 ? 2.871 22.807 38.251 1.00 78.50 205 GLY A O 1
ATOM 1642 N N . GLY A 1 206 ? 2.837 21.272 36.606 1.00 74.69 206 GLY A N 1
ATOM 1643 C CA . GLY A 1 206 ? 2.662 22.234 35.514 1.00 74.69 206 GLY A CA 1
ATOM 1644 C C . GLY A 1 206 ? 3.889 23.134 35.330 1.00 74.69 206 GLY A C 1
ATOM 1645 O O . GLY A 1 206 ? 4.991 22.796 35.763 1.00 74.69 206 GLY A O 1
ATOM 1646 N N . ASP A 1 207 ? 3.700 24.299 34.710 1.00 69.62 207 ASP A N 1
ATOM 1647 C CA . ASP A 1 207 ? 4.784 25.271 34.483 1.00 69.62 207 ASP A CA 1
ATOM 1648 C C . ASP A 1 207 ? 5.253 25.963 35.776 1.00 69.62 207 ASP A C 1
ATOM 1650 O O . ASP A 1 207 ? 6.330 26.557 35.819 1.00 69.62 207 ASP A O 1
ATOM 1654 N N . ASN A 1 208 ? 4.479 25.837 36.858 1.00 68.38 208 ASN A N 1
ATOM 1655 C CA . ASN A 1 208 ? 4.731 26.507 38.132 1.00 68.38 208 ASN A CA 1
ATOM 1656 C C . ASN A 1 208 ? 5.708 25.751 39.051 1.00 68.38 208 ASN A C 1
ATOM 1658 O O . ASN A 1 208 ? 5.937 26.198 40.172 1.00 68.38 208 ASN A O 1
ATOM 1662 N N . ASN A 1 209 ? 6.303 24.635 38.600 1.00 61.16 209 ASN A N 1
ATOM 1663 C CA . ASN A 1 209 ? 7.273 23.835 39.369 1.00 61.16 209 ASN A CA 1
ATOM 1664 C C . ASN A 1 209 ? 6.771 23.419 40.770 1.00 61.16 209 ASN A C 1
ATOM 1666 O O . ASN A 1 209 ? 7.571 23.236 41.690 1.00 61.16 209 ASN A O 1
ATOM 1670 N N . ASP A 1 210 ? 5.458 23.252 40.949 1.00 66.69 210 ASP A N 1
ATOM 1671 C CA . ASP A 1 210 ? 4.922 22.820 42.236 1.00 66.69 210 ASP A CA 1
ATOM 1672 C C . ASP A 1 210 ? 5.323 21.358 42.482 1.00 66.69 210 ASP A C 1
ATOM 1674 O O . ASP A 1 210 ? 5.072 20.481 41.644 1.00 66.69 210 ASP A O 1
ATOM 1678 N N . ALA A 1 211 ? 6.004 21.095 43.600 1.00 66.69 211 ALA A N 1
ATOM 1679 C CA . ALA A 1 211 ? 6.711 19.844 43.884 1.00 66.69 211 ALA A CA 1
ATOM 1680 C C . ALA A 1 211 ? 5.755 18.697 44.269 1.00 66.69 211 ALA A C 1
ATOM 1682 O O . ALA A 1 211 ? 5.930 18.006 45.268 1.00 66.69 211 ALA A O 1
ATOM 1683 N N . SER A 1 212 ? 4.743 18.469 43.437 1.00 77.50 212 SER A N 1
ATOM 1684 C CA . SER A 1 212 ? 3.747 17.403 43.551 1.00 77.50 212 SER A CA 1
ATOM 1685 C C . SER A 1 212 ? 4.328 15.998 43.356 1.00 77.50 212 SER A C 1
ATOM 1687 O O . SER A 1 212 ? 3.647 15.007 43.613 1.00 77.50 212 SER A O 1
ATOM 1689 N N . SER A 1 213 ? 5.574 15.877 42.883 1.00 84.50 213 SER A N 1
ATOM 1690 C CA . SER A 1 213 ? 6.202 14.588 42.602 1.00 84.50 213 SER A CA 1
ATOM 1691 C C . SER A 1 213 ? 7.739 14.667 42.596 1.00 84.50 213 SER A C 1
ATOM 1693 O O . SER A 1 213 ? 8.298 15.627 42.067 1.00 84.50 213 SER A O 1
ATOM 1695 N N . PRO A 1 214 ? 8.449 13.621 43.073 1.00 88.19 214 PRO A N 1
ATOM 1696 C CA . PRO A 1 214 ? 9.908 13.516 42.959 1.00 88.19 214 PRO A CA 1
ATOM 1697 C C . PRO A 1 214 ? 10.390 13.245 41.519 1.00 88.19 214 PRO A C 1
ATOM 1699 O O . PRO A 1 214 ? 11.565 13.429 41.197 1.00 88.19 214 PRO A O 1
ATOM 1702 N N . ARG A 1 215 ? 9.503 12.792 40.624 1.00 89.75 215 ARG A N 1
ATOM 1703 C CA . ARG A 1 215 ? 9.787 12.642 39.189 1.00 89.75 215 ARG A CA 1
ATOM 1704 C C . ARG A 1 215 ? 9.740 14.003 38.495 1.00 89.75 215 ARG A C 1
ATOM 1706 O O . ARG A 1 215 ? 8.796 14.755 38.697 1.00 89.75 215 ARG A O 1
ATOM 1713 N N . LYS A 1 216 ? 10.697 14.260 37.595 1.00 88.81 216 LYS A N 1
ATOM 1714 C CA . LYS A 1 216 ? 10.751 15.489 36.773 1.00 88.81 216 LYS A CA 1
ATOM 1715 C C . LYS A 1 216 ? 9.828 15.464 35.551 1.00 88.81 216 LYS A C 1
ATOM 1717 O O . LYS A 1 216 ? 9.486 16.517 35.024 1.00 88.81 216 LYS A O 1
ATOM 1722 N N . SER A 1 217 ? 9.462 14.275 35.078 1.00 92.25 217 SER A N 1
ATOM 1723 C CA . SER A 1 217 ? 8.594 14.103 33.914 1.00 92.25 217 SER A CA 1
ATOM 1724 C C . SER A 1 217 ? 7.914 12.736 33.884 1.00 92.25 217 SER A C 1
ATOM 1726 O O . SER A 1 217 ? 8.377 11.765 34.497 1.00 92.25 217 SER A O 1
ATOM 1728 N N . TYR A 1 218 ? 6.829 12.673 33.122 1.00 92.88 218 TYR A N 1
ATOM 1729 C CA . TYR A 1 218 ? 6.164 11.471 32.623 1.00 92.88 218 TYR A CA 1
ATOM 1730 C C . TYR A 1 218 ? 5.630 11.770 31.215 1.00 92.88 218 TYR A C 1
ATOM 1732 O O . TYR A 1 218 ? 5.733 12.904 30.750 1.00 92.88 218 TYR A O 1
ATOM 1740 N N . TRP A 1 219 ? 5.082 10.778 30.522 1.00 94.44 219 TRP A N 1
ATOM 1741 C CA . TRP A 1 219 ? 4.352 11.009 29.278 1.00 94.44 219 TRP A CA 1
ATOM 1742 C C . TRP A 1 219 ? 2.887 10.629 29.462 1.00 94.44 219 TRP A C 1
ATOM 1744 O O . TRP A 1 219 ? 2.553 9.780 30.289 1.00 94.44 219 TRP A O 1
ATOM 1754 N N . THR A 1 220 ? 2.016 11.283 28.707 1.00 95.56 220 THR A N 1
ATOM 1755 C CA . THR A 1 220 ? 0.582 10.995 28.658 1.00 95.56 220 THR A CA 1
ATOM 1756 C C . THR A 1 220 ? 0.106 10.958 27.210 1.00 95.56 220 THR A C 1
ATOM 1758 O O . THR A 1 220 ? 0.870 11.260 26.293 1.00 95.56 220 THR A O 1
ATOM 1761 N N . VAL A 1 221 ? -1.152 10.575 27.005 1.00 96.06 221 VAL A N 1
ATOM 1762 C CA . VAL A 1 221 ? -1.786 10.511 25.687 1.00 96.06 221 VAL A CA 1
ATOM 1763 C C . VAL A 1 221 ? -2.841 11.601 25.571 1.00 96.06 221 VAL A C 1
ATOM 1765 O O . VAL A 1 221 ? -3.801 11.626 26.341 1.00 96.06 221 VAL A O 1
ATOM 1768 N N . GLU A 1 222 ? -2.694 12.451 24.564 1.00 95.44 222 GLU A N 1
ATOM 1769 C CA . GLU A 1 222 ? -3.698 13.419 24.137 1.00 95.44 222 GLU A CA 1
ATOM 1770 C C . GLU A 1 222 ? -4.435 12.858 22.915 1.00 95.44 222 GLU A C 1
ATOM 1772 O O . GLU A 1 222 ? -3.818 12.516 21.907 1.00 95.44 222 GLU A O 1
ATOM 1777 N N . ARG A 1 223 ? -5.758 12.693 23.021 1.00 96.12 223 ARG A N 1
ATOM 1778 C CA . ARG A 1 223 ? -6.584 12.103 21.957 1.00 96.12 223 ARG A CA 1
ATOM 1779 C C . ARG A 1 223 ? -7.312 13.193 21.189 1.00 96.12 223 ARG A C 1
ATOM 1781 O O . ARG A 1 223 ? -8.153 13.887 21.751 1.00 96.12 223 ARG A O 1
ATOM 1788 N N . GLU A 1 224 ? -7.035 13.277 19.898 1.00 95.81 224 GLU A N 1
ATOM 1789 C CA . GLU A 1 224 ? -7.635 14.230 18.969 1.00 95.81 224 GLU A CA 1
ATOM 1790 C C . GLU A 1 224 ? -8.500 13.467 17.963 1.00 95.81 224 GLU A C 1
ATOM 1792 O O . GLU A 1 224 ? -8.003 12.602 17.244 1.00 95.81 224 GLU A O 1
ATOM 1797 N N . THR A 1 225 ? -9.800 13.762 17.919 1.00 97.81 225 THR A N 1
ATOM 1798 C CA . THR A 1 225 ? -10.684 13.234 16.867 1.00 97.81 225 THR A CA 1
ATOM 1799 C C . THR A 1 225 ? -10.595 14.141 15.650 1.00 97.81 225 THR A C 1
ATOM 1801 O O . THR A 1 225 ? -10.889 15.329 15.772 1.00 97.81 225 THR A O 1
ATOM 1804 N N . VAL A 1 226 ? -10.230 13.574 14.502 1.00 97.19 226 VAL A N 1
ATOM 1805 C CA . VAL A 1 226 ? -10.209 14.273 13.213 1.00 97.19 226 VAL A CA 1
ATOM 1806 C C . VAL A 1 226 ? -11.634 14.630 12.809 1.00 97.19 226 VAL A C 1
ATOM 1808 O O . VAL A 1 226 ? -12.506 13.758 12.777 1.00 97.19 226 VAL A O 1
ATOM 1811 N N . LYS A 1 227 ? -11.874 15.911 12.518 1.00 97.44 227 LYS A N 1
ATOM 1812 C CA . LYS A 1 227 ? -13.203 16.433 12.166 1.00 97.44 227 LYS A CA 1
ATOM 1813 C C . LYS A 1 227 ? -13.362 16.771 10.692 1.00 97.44 227 LYS A C 1
ATOM 1815 O O . LYS A 1 227 ? -14.491 16.827 10.215 1.00 97.44 227 LYS A O 1
ATOM 1820 N N . THR A 1 228 ? -12.260 17.018 9.993 1.00 98.06 228 THR A N 1
ATOM 1821 C CA . THR A 1 228 ? -12.247 17.394 8.575 1.00 98.06 228 THR A CA 1
ATOM 1822 C C . THR A 1 228 ? -11.202 16.586 7.815 1.00 98.06 228 THR A C 1
ATOM 1824 O O . THR A 1 228 ? -10.256 16.075 8.409 1.00 98.06 228 THR A O 1
ATOM 1827 N N . GLU A 1 229 ? -11.340 16.491 6.495 1.00 97.75 229 GLU A N 1
ATOM 1828 C CA . GLU A 1 229 ? -10.380 15.761 5.653 1.00 97.75 229 GLU A CA 1
ATOM 1829 C C . GLU A 1 229 ? -8.990 16.413 5.663 1.00 97.75 229 GLU A C 1
ATOM 1831 O O . GLU A 1 229 ? -7.984 15.712 5.631 1.00 97.75 229 GLU A O 1
ATOM 1836 N N . VAL A 1 230 ? -8.920 17.742 5.823 1.00 96.50 230 VAL A N 1
ATOM 1837 C CA . VAL A 1 230 ? -7.654 18.480 5.991 1.00 96.50 230 VAL A CA 1
ATOM 1838 C C . VAL A 1 230 ? -6.930 18.046 7.269 1.00 96.50 230 VAL A C 1
ATOM 1840 O O . VAL A 1 230 ? -5.732 17.788 7.250 1.00 96.50 230 VAL A O 1
ATOM 1843 N N . GLU A 1 231 ? -7.650 17.890 8.383 1.00 95.62 231 GLU A N 1
ATOM 1844 C CA . GLU A 1 231 ? -7.089 17.322 9.621 1.00 95.62 231 GLU A CA 1
ATOM 1845 C C . GLU A 1 231 ? -6.755 15.822 9.493 1.00 95.62 231 GLU A C 1
ATOM 1847 O O . GLU A 1 231 ? -5.977 15.287 10.296 1.00 95.62 231 GLU A O 1
ATOM 1852 N N . GLY A 1 232 ? -7.369 15.151 8.513 1.00 94.88 232 GLY A N 1
ATOM 1853 C CA . GLY A 1 232 ? -7.168 13.756 8.130 1.00 94.88 232 GLY A CA 1
ATOM 1854 C C . GLY A 1 232 ? -5.964 13.521 7.219 1.00 94.88 232 GLY A C 1
ATOM 1855 O O . GLY A 1 232 ? -5.669 12.368 6.914 1.00 94.88 232 GLY A O 1
ATOM 1856 N N . MET A 1 233 ? -5.250 14.577 6.820 1.00 94.56 233 MET A N 1
ATOM 1857 C CA . MET A 1 233 ? -3.943 14.488 6.171 1.00 94.56 233 MET A CA 1
ATOM 1858 C C . MET A 1 233 ? -2.893 14.132 7.230 1.00 94.56 233 MET A C 1
ATOM 1860 O O . MET A 1 233 ? -2.508 14.965 8.055 1.00 94.56 233 MET A O 1
ATOM 1864 N N . VAL A 1 234 ? -2.467 12.870 7.268 1.00 90.62 234 VAL A N 1
ATOM 1865 C CA . VAL A 1 234 ? -1.568 12.368 8.311 1.00 90.62 234 VAL A CA 1
ATOM 1866 C C . VAL A 1 234 ? -0.124 12.409 7.832 1.00 90.62 234 VAL A C 1
ATOM 1868 O O . VAL A 1 234 ? 0.295 11.585 7.018 1.00 90.62 234 VAL A O 1
ATOM 1871 N N . SER A 1 235 ? 0.644 13.319 8.429 1.00 88.69 235 SER A N 1
ATOM 1872 C CA . SER A 1 235 ? 2.102 13.314 8.375 1.00 88.69 235 SER A CA 1
ATOM 1873 C C . SER A 1 235 ? 2.662 12.686 9.649 1.00 88.69 235 SER A C 1
ATOM 1875 O O . SER A 1 235 ? 2.404 13.148 10.763 1.00 88.69 235 SER A O 1
ATOM 1877 N N . MET A 1 236 ? 3.391 11.588 9.495 1.00 86.50 236 MET A N 1
ATOM 1878 C CA . MET A 1 236 ? 4.005 10.874 10.607 1.00 86.50 236 MET A CA 1
ATOM 1879 C C . MET A 1 236 ? 5.431 11.376 10.826 1.00 86.50 236 MET A C 1
ATOM 1881 O O . MET A 1 236 ? 6.262 11.314 9.925 1.00 86.50 236 MET A O 1
ATOM 1885 N N . SER A 1 237 ? 5.737 11.822 12.046 1.00 81.56 237 SER A N 1
ATOM 1886 C CA . SER A 1 237 ? 7.063 12.322 12.416 1.00 81.56 237 SER A CA 1
ATOM 1887 C C . SER A 1 237 ? 7.568 11.649 13.691 1.00 81.56 237 SER A C 1
ATOM 1889 O O . SER A 1 237 ? 6.820 11.566 14.668 1.00 81.56 237 SER A O 1
ATOM 1891 N N . PRO A 1 238 ? 8.848 11.234 13.750 1.00 80.88 238 PRO A N 1
ATOM 1892 C CA . PRO A 1 238 ? 9.468 10.788 14.997 1.00 80.88 238 PRO A CA 1
ATOM 1893 C C . PRO A 1 238 ? 9.432 11.841 16.117 1.00 80.88 238 PRO A C 1
ATOM 1895 O O . PRO A 1 238 ? 9.515 11.479 17.288 1.00 80.88 238 PRO A O 1
ATOM 1898 N N . ALA A 1 239 ? 9.307 13.131 15.776 1.00 84.75 239 ALA A N 1
ATOM 1899 C CA . ALA A 1 239 ? 9.214 14.220 16.749 1.00 84.75 239 ALA A CA 1
ATOM 1900 C C . ALA A 1 239 ? 7.849 14.281 17.460 1.00 84.75 239 ALA A C 1
ATOM 1902 O O . ALA A 1 239 ? 7.771 14.762 18.589 1.00 84.75 239 ALA A O 1
ATOM 1903 N N . GLU A 1 240 ? 6.790 13.767 16.828 1.00 85.69 240 GLU A N 1
ATOM 1904 C CA . GLU A 1 240 ? 5.422 13.746 17.357 1.00 85.69 240 GLU A CA 1
ATOM 1905 C C . GLU A 1 240 ? 4.842 12.322 17.301 1.00 85.69 240 GLU A C 1
ATOM 1907 O O . GLU A 1 240 ? 3.971 12.019 16.475 1.00 85.69 240 GLU A O 1
ATOM 1912 N N . PRO A 1 241 ? 5.320 11.407 18.167 1.00 89.38 241 PRO A N 1
ATOM 1913 C CA . PRO A 1 241 ? 4.843 10.032 18.184 1.00 89.38 241 PRO A CA 1
ATOM 1914 C C . PRO A 1 241 ? 3.338 9.985 18.462 1.00 89.38 241 PRO A C 1
ATOM 1916 O O . PRO A 1 241 ? 2.841 10.530 19.452 1.00 89.38 241 PRO A O 1
ATOM 1919 N N . SER A 1 242 ? 2.604 9.307 17.584 1.00 91.62 242 SER A N 1
ATOM 1920 C CA . SER A 1 242 ? 1.157 9.173 17.693 1.00 91.62 242 SER A CA 1
ATOM 1921 C C . SER A 1 242 ? 0.673 7.801 17.245 1.00 91.62 242 SER A C 1
ATOM 1923 O O . SER A 1 242 ? 1.243 7.175 16.352 1.00 91.62 242 SER A O 1
ATOM 1925 N N . GLU A 1 243 ? -0.395 7.326 17.882 1.00 93.12 243 GLU A N 1
ATOM 1926 C CA . GLU A 1 243 ? -1.144 6.168 17.403 1.00 93.12 243 GLU A CA 1
ATOM 1927 C C . GLU A 1 243 ? -2.292 6.629 16.510 1.00 93.12 243 GLU A C 1
ATOM 1929 O O . GLU A 1 243 ? -3.064 7.521 16.877 1.00 93.12 243 GLU A O 1
ATOM 1934 N N . LEU A 1 244 ? -2.415 5.982 15.355 1.00 94.94 244 LEU A N 1
ATOM 1935 C CA . LEU A 1 244 ? -3.452 6.237 14.365 1.00 94.94 244 LEU A CA 1
ATOM 1936 C C . LEU A 1 244 ? -4.564 5.209 14.552 1.00 94.94 244 LEU A C 1
ATOM 1938 O O . LEU A 1 244 ? -4.372 4.023 14.272 1.00 94.94 244 LEU A O 1
ATOM 1942 N N . MET A 1 245 ? -5.707 5.644 15.077 1.00 96.56 245 MET A N 1
ATOM 1943 C CA . MET A 1 245 ? -6.812 4.750 15.414 1.00 96.56 245 MET A CA 1
ATOM 1944 C C . MET A 1 245 ? -8.058 5.079 14.610 1.00 96.56 245 MET A C 1
ATOM 1946 O O . MET A 1 245 ? -8.471 6.232 14.541 1.00 96.56 245 MET A O 1
ATOM 1950 N N . LEU A 1 246 ? -8.715 4.049 14.090 1.00 97.38 246 LEU A N 1
ATOM 1951 C CA . LEU A 1 246 ? -10.085 4.145 13.616 1.00 97.38 246 LEU A CA 1
ATOM 1952 C C . LEU A 1 246 ? -11.002 3.503 14.652 1.00 97.38 246 LEU A C 1
ATOM 1954 O O . LEU A 1 246 ? -10.813 2.344 15.024 1.00 97.38 246 LEU A O 1
ATOM 1958 N N . VAL A 1 247 ? -11.982 4.259 15.138 1.00 98.31 247 VAL A N 1
ATOM 1959 C CA . VAL A 1 247 ? -12.856 3.834 16.235 1.00 98.31 247 VAL A CA 1
ATOM 1960 C C . VAL A 1 247 ? -14.324 3.957 15.864 1.00 98.31 247 VAL A C 1
ATOM 1962 O O . VAL A 1 247 ? -14.714 4.805 15.064 1.00 98.31 247 VAL A O 1
ATOM 1965 N N . ASN A 1 248 ? -15.166 3.158 16.512 1.00 98.38 248 ASN A N 1
ATOM 1966 C CA . ASN A 1 248 ? -16.607 3.362 16.522 1.00 98.38 248 ASN A CA 1
ATOM 1967 C C . ASN A 1 248 ? -17.021 4.014 17.849 1.00 98.38 248 ASN A C 1
ATOM 1969 O O . ASN A 1 248 ? -17.095 3.325 18.870 1.00 98.38 248 ASN A O 1
ATOM 1973 N N . PRO A 1 249 ? -17.316 5.327 17.878 1.00 97.62 249 PRO A N 1
ATOM 1974 C CA . PRO A 1 249 ? -17.673 6.015 19.119 1.00 97.62 249 PRO A CA 1
ATOM 1975 C C . PRO A 1 249 ? -19.011 5.540 19.713 1.00 97.62 249 PRO A C 1
ATOM 1977 O O . PRO A 1 249 ? -19.266 5.750 20.900 1.00 97.62 249 PRO A O 1
ATOM 1980 N N . ASN A 1 250 ? -19.855 4.879 18.912 1.00 98.06 250 ASN A N 1
ATOM 1981 C CA . ASN A 1 250 ? -21.176 4.390 19.317 1.00 98.06 250 ASN A CA 1
ATOM 1982 C C . ASN A 1 250 ? -21.133 2.980 19.926 1.00 98.06 250 ASN A C 1
ATOM 1984 O O . ASN A 1 250 ? -22.146 2.498 20.435 1.00 98.06 250 ASN A O 1
ATOM 1988 N N . LYS A 1 251 ? -19.983 2.302 19.864 1.00 97.06 251 LYS A N 1
ATOM 1989 C CA . LYS A 1 251 ? -19.799 0.932 20.345 1.00 97.06 251 LYS A CA 1
ATOM 1990 C C . LYS A 1 251 ? -18.668 0.909 21.363 1.00 97.06 251 LYS A C 1
ATOM 1992 O O . LYS A 1 251 ? -17.543 1.313 21.079 1.00 97.06 251 LYS A O 1
ATOM 1997 N N . LYS A 1 252 ? -18.974 0.441 22.572 1.00 97.31 252 LYS A N 1
ATOM 1998 C CA . LYS A 1 252 ? -18.032 0.443 23.694 1.00 97.31 252 LYS A CA 1
ATOM 1999 C C . LYS A 1 252 ? -17.757 -0.964 24.205 1.00 97.31 252 LYS A C 1
ATOM 2001 O O . LYS A 1 252 ? -18.621 -1.843 24.175 1.00 97.31 252 LYS A O 1
ATOM 2006 N N . THR A 1 253 ? -16.542 -1.167 24.696 1.00 96.56 253 THR A N 1
ATOM 2007 C CA . THR A 1 253 ? -16.195 -2.335 25.506 1.00 96.56 253 THR A CA 1
ATOM 2008 C C . THR A 1 253 ? -16.891 -2.255 26.865 1.00 96.56 253 THR A C 1
ATOM 2010 O O . THR A 1 253 ? -17.412 -1.206 27.253 1.00 96.56 253 THR A O 1
ATOM 2013 N N . ARG A 1 254 ? -16.847 -3.346 27.638 1.00 95.69 254 ARG A N 1
ATOM 2014 C CA . ARG A 1 254 ? -17.360 -3.383 29.019 1.00 95.69 254 ARG A CA 1
ATOM 2015 C C . ARG A 1 254 ? -16.762 -2.288 29.914 1.00 95.69 254 ARG A C 1
ATOM 2017 O O . ARG A 1 254 ? -17.436 -1.810 30.817 1.00 95.69 254 ARG A O 1
ATOM 2024 N N . MET A 1 255 ? -15.523 -1.875 29.642 1.00 97.50 255 MET A N 1
ATOM 2025 C CA . MET A 1 255 ? -14.815 -0.829 30.390 1.00 97.50 255 MET A CA 1
ATOM 2026 C C . MET A 1 255 ? -15.152 0.595 29.921 1.00 97.50 255 MET A C 1
ATOM 2028 O O . MET A 1 255 ? -14.630 1.558 30.471 1.00 97.50 255 MET A O 1
ATOM 2032 N N . GLY A 1 256 ? -15.995 0.747 28.895 1.00 97.44 256 GLY A N 1
ATOM 2033 C CA . GLY A 1 256 ? -16.398 2.048 28.359 1.00 97.44 256 GLY A CA 1
ATOM 2034 C C . GLY A 1 256 ? -15.475 2.628 27.280 1.00 97.44 256 GLY A C 1
ATOM 2035 O O . GLY A 1 256 ? -15.741 3.733 26.806 1.00 97.44 256 GLY A O 1
ATOM 2036 N N . ASN A 1 257 ? -14.440 1.899 26.850 1.00 97.56 257 ASN A N 1
ATOM 2037 C CA . ASN A 1 257 ? -13.566 2.319 25.747 1.00 97.56 257 ASN A CA 1
ATOM 2038 C C . ASN A 1 257 ? -14.271 2.123 24.401 1.00 97.56 257 ASN A C 1
ATOM 2040 O O . ASN A 1 257 ? -14.937 1.106 24.215 1.00 97.56 257 ASN A O 1
ATOM 2044 N N . ALA A 1 258 ? -14.104 3.052 23.457 1.00 97.94 258 ALA A N 1
ATOM 2045 C CA . ALA A 1 258 ? -14.570 2.848 22.085 1.00 97.94 258 ALA A CA 1
ATOM 2046 C C . ALA A 1 258 ? -13.845 1.649 21.452 1.00 97.94 258 ALA A C 1
ATOM 2048 O O . ALA A 1 258 ? -12.638 1.481 21.642 1.00 97.94 258 ALA A O 1
ATOM 2049 N N . VAL A 1 259 ? -14.578 0.812 20.720 1.00 97.50 259 VAL A N 1
ATOM 2050 C CA . VAL A 1 259 ? -13.976 -0.278 19.935 1.00 97.50 259 VAL A CA 1
ATOM 2051 C C . VAL A 1 259 ? -13.261 0.310 18.717 1.00 97.50 259 VAL A C 1
ATOM 2053 O O . VAL A 1 259 ? -13.706 1.325 18.177 1.00 97.50 259 VAL A O 1
ATOM 2056 N N . GLY A 1 260 ? -12.156 -0.293 18.285 1.00 97.06 260 GLY A N 1
ATOM 2057 C CA . GLY A 1 260 ? -11.339 0.284 17.222 1.00 97.06 260 GLY A CA 1
ATOM 2058 C C . GLY A 1 260 ? -10.237 -0.631 16.710 1.00 97.06 260 GLY A C 1
ATOM 2059 O O . GLY A 1 260 ? -9.925 -1.647 17.328 1.00 97.06 260 GLY A O 1
ATOM 2060 N N . TYR A 1 261 ? -9.639 -0.217 15.597 1.00 97.25 261 TYR A N 1
ATOM 2061 C CA . TYR A 1 261 ? -8.412 -0.768 15.028 1.00 97.25 261 TYR A CA 1
ATOM 2062 C C . TYR A 1 261 ? -7.324 0.307 15.002 1.00 97.25 261 TYR A C 1
ATOM 2064 O O . TYR A 1 261 ? -7.605 1.488 14.792 1.00 97.25 261 TYR A O 1
ATOM 2072 N N . ARG A 1 262 ? -6.069 -0.105 15.206 1.00 95.81 262 ARG A N 1
ATOM 2073 C CA . ARG A 1 262 ? -4.892 0.769 15.120 1.00 95.81 262 ARG A CA 1
ATOM 2074 C C . ARG A 1 262 ? -4.101 0.438 13.859 1.00 95.81 262 ARG A C 1
ATOM 2076 O O . ARG A 1 262 ? -3.755 -0.723 13.648 1.00 95.81 262 ARG A O 1
ATOM 2083 N N . LEU A 1 263 ? -3.769 1.456 13.070 1.00 93.44 263 LEU A N 1
ATOM 2084 C CA . LEU A 1 263 ? -2.826 1.331 11.963 1.00 93.44 263 LEU A CA 1
ATOM 2085 C C . LEU A 1 263 ? -1.398 1.356 12.521 1.00 93.44 263 LEU A C 1
ATOM 2087 O O . LEU A 1 263 ? -1.023 2.279 13.244 1.00 93.44 263 LEU A O 1
ATOM 2091 N N . ILE A 1 264 ? -0.607 0.334 12.190 1.00 92.56 264 ILE A N 1
ATOM 2092 C CA . ILE A 1 264 ? 0.789 0.206 12.621 1.00 92.56 264 ILE A CA 1
ATOM 2093 C C . ILE A 1 264 ? 1.670 0.101 11.372 1.00 92.56 264 ILE A C 1
ATOM 2095 O O . ILE A 1 264 ? 1.756 -0.976 10.777 1.00 92.56 264 ILE A O 1
ATOM 2099 N N . PRO A 1 265 ? 2.328 1.192 10.957 1.00 87.62 265 PRO A N 1
ATOM 2100 C CA . PRO A 1 265 ? 3.301 1.141 9.873 1.00 87.62 265 PRO A CA 1
ATOM 2101 C C . PRO A 1 265 ? 4.531 0.324 10.276 1.00 87.62 265 PRO A C 1
ATOM 2103 O O . PRO A 1 265 ? 4.995 0.392 11.413 1.00 87.62 265 PRO A O 1
ATOM 2106 N N . LYS A 1 266 ? 5.062 -0.466 9.337 1.00 78.75 266 LYS A N 1
ATOM 2107 C CA . LYS A 1 266 ? 6.203 -1.365 9.583 1.00 78.75 266 LYS A CA 1
ATOM 2108 C C . LYS A 1 266 ? 7.559 -0.646 9.549 1.00 78.75 266 LYS A C 1
ATOM 2110 O O . LYS A 1 266 ? 8.513 -1.123 10.156 1.00 78.75 266 LYS A O 1
ATOM 2115 N N . SER A 1 267 ? 7.657 0.461 8.823 1.00 70.81 267 SER A N 1
ATOM 2116 C CA . SER A 1 267 ? 8.904 1.177 8.540 1.00 70.81 267 SER A CA 1
ATOM 2117 C C . SER A 1 267 ? 8.799 2.652 8.911 1.00 70.81 267 SER A C 1
ATOM 2119 O O . SER A 1 267 ? 7.710 3.156 9.193 1.00 70.81 267 SER A O 1
ATOM 2121 N N . ALA A 1 268 ? 9.946 3.338 8.911 1.00 68.06 268 ALA A N 1
ATOM 2122 C CA . ALA A 1 268 ? 9.979 4.786 9.046 1.00 68.06 268 ALA A CA 1
ATOM 2123 C C . ALA A 1 268 ? 9.040 5.428 8.007 1.00 68.06 268 ALA A C 1
ATOM 2125 O O . ALA A 1 268 ? 8.976 4.946 6.870 1.00 68.06 268 ALA A O 1
ATOM 2126 N N . PRO A 1 269 ? 8.292 6.470 8.392 1.00 67.50 269 PRO A N 1
ATOM 2127 C CA . PRO A 1 269 ? 7.395 7.145 7.474 1.00 67.50 269 PRO A CA 1
ATOM 2128 C C . PRO A 1 269 ? 8.199 7.764 6.330 1.00 67.50 269 PRO A C 1
ATOM 2130 O O . PRO A 1 269 ? 9.139 8.519 6.570 1.00 67.50 269 PRO A O 1
ATOM 2133 N N . THR A 1 270 ? 7.847 7.411 5.094 1.00 73.44 270 THR A N 1
ATOM 2134 C CA . THR A 1 270 ? 8.437 7.995 3.885 1.00 73.44 270 THR A CA 1
ATOM 2135 C C . THR A 1 270 ? 7.458 9.016 3.309 1.00 73.44 270 THR A C 1
ATOM 2137 O O . THR A 1 270 ? 6.242 8.871 3.459 1.00 73.44 270 THR A O 1
ATOM 2140 N N . ILE A 1 271 ? 7.983 10.081 2.715 1.00 85.75 271 ILE A N 1
ATOM 2141 C CA . ILE A 1 271 ? 7.247 11.023 1.866 1.00 85.75 271 ILE A CA 1
ATOM 2142 C C . ILE A 1 271 ? 7.996 11.118 0.545 1.00 85.75 271 ILE A C 1
ATOM 2144 O O . ILE A 1 271 ? 9.189 10.809 0.497 1.00 85.75 271 ILE A O 1
ATOM 2148 N N . SER A 1 272 ? 7.312 11.559 -0.505 1.00 92.31 272 SER A N 1
ATOM 2149 C CA . SER A 1 272 ? 8.001 11.930 -1.736 1.00 92.31 272 SER A CA 1
ATOM 2150 C C . SER A 1 272 ? 9.013 13.049 -1.498 1.00 92.31 272 SER A C 1
ATOM 2152 O O . SER A 1 272 ? 8.752 13.982 -0.736 1.00 92.31 272 SER A O 1
ATOM 2154 N N . LEU A 1 273 ? 10.172 12.927 -2.148 1.00 94.44 273 LEU A N 1
ATOM 2155 C CA . LEU A 1 273 ? 11.250 13.918 -2.125 1.00 94.44 273 LEU A CA 1
ATOM 2156 C C . LEU A 1 273 ? 11.202 14.877 -3.324 1.00 94.44 273 LEU A C 1
ATOM 2158 O O . LEU A 1 273 ? 12.024 15.789 -3.400 1.00 94.44 273 LEU A O 1
ATOM 2162 N N . LEU A 1 274 ? 10.263 14.679 -4.253 1.00 97.12 274 LEU A N 1
ATOM 2163 C CA . LEU A 1 274 ? 10.032 15.602 -5.363 1.00 97.12 274 LEU A CA 1
ATOM 2164 C C . LEU A 1 274 ? 9.483 16.939 -4.848 1.00 97.12 274 LEU A C 1
ATOM 2166 O O . LEU A 1 274 ? 8.766 16.982 -3.844 1.00 97.12 274 LEU A O 1
ATOM 2170 N N . SER A 1 275 ? 9.794 18.034 -5.545 1.00 97.62 275 SER A N 1
ATOM 2171 C CA . SER A 1 275 ? 9.265 19.348 -5.182 1.00 97.62 275 SER A CA 1
ATOM 2172 C C . SER A 1 275 ? 7.764 19.440 -5.459 1.00 97.62 275 SER A C 1
ATOM 2174 O O . SER A 1 275 ? 7.222 18.787 -6.349 1.00 97.62 275 SER A O 1
ATOM 2176 N N . ASP A 1 276 ? 7.066 20.266 -4.678 1.00 96.56 276 ASP A N 1
ATOM 2177 C CA . ASP A 1 276 ? 5.607 20.384 -4.748 1.00 96.56 276 ASP A CA 1
ATOM 2178 C C . ASP A 1 276 ? 5.082 20.908 -6.092 1.00 96.56 276 ASP A C 1
ATOM 2180 O O . ASP A 1 276 ? 3.919 20.659 -6.422 1.00 96.56 276 ASP A O 1
ATOM 2184 N N . ASP A 1 277 ? 5.920 21.640 -6.824 1.00 98.06 277 ASP A N 1
ATOM 2185 C CA . ASP A 1 277 ? 5.656 22.232 -8.131 1.00 98.06 277 ASP A CA 1
ATOM 2186 C C . ASP A 1 277 ? 6.086 21.344 -9.311 1.00 98.06 277 ASP A C 1
ATOM 2188 O O . ASP A 1 277 ? 5.811 21.694 -10.459 1.00 98.06 277 ASP A O 1
ATOM 2192 N N . ASP A 1 278 ? 6.707 20.190 -9.051 1.00 98.56 278 ASP A N 1
ATOM 2193 C CA . ASP A 1 278 ? 7.097 19.246 -10.095 1.00 98.56 278 ASP A CA 1
ATOM 2194 C C . ASP A 1 278 ? 5.877 18.493 -10.656 1.00 98.56 278 ASP A C 1
ATOM 2196 O O . ASP A 1 278 ? 4.985 18.050 -9.923 1.00 98.56 278 ASP A O 1
ATOM 2200 N N . TYR A 1 279 ? 5.821 18.306 -11.976 1.00 98.56 279 TYR A N 1
ATOM 2201 C CA . TYR A 1 279 ? 4.657 17.729 -12.656 1.00 98.56 279 TYR A CA 1
ATOM 2202 C C . TYR A 1 279 ? 4.296 16.315 -12.169 1.00 98.56 279 TYR A C 1
ATOM 2204 O O . TYR A 1 279 ? 3.106 16.060 -11.936 1.00 98.56 279 TYR A O 1
ATOM 2212 N N . PRO A 1 280 ? 5.252 15.381 -11.978 1.00 98.38 280 PRO A N 1
ATOM 2213 C CA . PRO A 1 280 ? 4.956 14.068 -11.420 1.00 98.38 280 PRO A CA 1
ATOM 2214 C C . PRO A 1 280 ? 4.418 14.161 -9.993 1.00 98.38 280 PRO A C 1
ATOM 2216 O O . PRO A 1 280 ? 3.491 13.431 -9.645 1.00 98.38 280 PRO A O 1
ATOM 2219 N N . GLN A 1 281 ? 4.922 15.099 -9.187 1.00 98.19 281 GLN A N 1
ATOM 2220 C CA . GLN A 1 281 ? 4.453 15.294 -7.819 1.00 98.19 281 GLN A CA 1
ATOM 2221 C C . GLN A 1 281 ? 3.047 15.899 -7.755 1.00 98.19 281 GLN A C 1
ATOM 2223 O O . GLN A 1 281 ? 2.264 15.532 -6.875 1.00 98.19 281 GLN A O 1
ATOM 2228 N N . ILE A 1 282 ? 2.699 16.792 -8.684 1.00 98.38 282 ILE A N 1
ATOM 2229 C CA . ILE A 1 282 ? 1.337 17.319 -8.830 1.00 98.38 282 ILE A CA 1
ATOM 2230 C C . ILE A 1 282 ? 0.375 16.183 -9.200 1.00 98.38 282 ILE A C 1
ATOM 2232 O O . ILE A 1 282 ? -0.686 16.055 -8.588 1.00 98.38 282 ILE A O 1
ATOM 2236 N N . ARG A 1 283 ? 0.758 15.321 -10.156 1.00 98.19 283 ARG A N 1
ATOM 2237 C CA . ARG A 1 283 ? -0.031 14.137 -10.545 1.00 98.19 283 ARG A CA 1
ATOM 2238 C C . ARG A 1 283 ? -0.198 13.157 -9.385 1.00 98.19 283 ARG A C 1
ATOM 2240 O O . ARG A 1 283 ? -1.290 12.633 -9.214 1.00 98.19 283 ARG A O 1
ATOM 2247 N N . ALA A 1 284 ? 0.855 12.946 -8.597 1.00 97.44 284 ALA A N 1
ATOM 2248 C CA . ALA A 1 284 ? 0.898 12.030 -7.461 1.00 97.44 284 ALA A CA 1
ATOM 2249 C C . ALA A 1 284 ? 0.765 12.747 -6.103 1.00 97.44 284 ALA A C 1
ATOM 2251 O O . ALA A 1 284 ? 1.397 12.364 -5.122 1.00 97.44 284 ALA A O 1
ATOM 2252 N N . GLY A 1 285 ? -0.058 13.799 -6.013 1.00 96.44 285 GLY A N 1
ATOM 2253 C CA . GLY A 1 285 ? -0.145 14.659 -4.821 1.00 96.44 285 GLY A CA 1
ATOM 2254 C C . GLY A 1 285 ? -0.502 13.939 -3.512 1.00 96.44 285 GLY A C 1
ATOM 2255 O O . GLY A 1 285 ? -0.197 14.443 -2.430 1.00 96.44 285 GLY A O 1
ATOM 2256 N N . TRP A 1 286 ? -1.097 12.744 -3.587 1.00 94.50 286 TRP A N 1
ATOM 2257 C CA . TRP A 1 286 ? -1.416 11.926 -2.415 1.00 94.50 286 TRP A CA 1
ATOM 2258 C C . TRP A 1 286 ? -0.171 11.352 -1.715 1.00 94.50 286 TRP A C 1
ATOM 2260 O O . TRP A 1 286 ? -0.235 11.028 -0.532 1.00 94.50 286 TRP A O 1
ATOM 2270 N N . THR A 1 287 ? 0.986 11.257 -2.377 1.00 95.19 287 THR A N 1
ATOM 2271 C CA . THR A 1 287 ? 2.211 10.678 -1.782 1.00 95.19 287 THR A CA 1
ATOM 2272 C C . THR A 1 287 ? 2.914 11.606 -0.785 1.00 95.19 287 THR A C 1
ATOM 2274 O O . THR A 1 287 ? 3.884 11.212 -0.137 1.00 95.19 287 THR A O 1
ATOM 2277 N N . LYS A 1 288 ? 2.405 12.834 -0.615 1.00 92.44 288 LYS A N 1
ATOM 2278 C CA . LYS A 1 288 ? 2.916 13.826 0.345 1.00 92.44 288 LYS A CA 1
ATOM 2279 C C . LYS A 1 288 ? 2.612 13.480 1.806 1.00 92.44 288 LYS A C 1
ATOM 2281 O O . LYS A 1 288 ? 3.259 14.009 2.703 1.00 92.44 288 LYS A O 1
ATOM 2286 N N . ASN A 1 289 ? 1.632 12.612 2.052 1.00 92.19 289 ASN A N 1
ATOM 2287 C CA . ASN A 1 289 ? 1.241 12.174 3.393 1.00 92.19 289 ASN A CA 1
ATOM 2288 C C . ASN A 1 289 ? 1.160 10.646 3.441 1.00 92.19 289 ASN A C 1
ATOM 2290 O O . ASN A 1 289 ? 0.811 10.006 2.450 1.00 92.19 289 ASN A O 1
ATOM 2294 N N . GLN A 1 290 ? 1.448 10.053 4.603 1.00 91.56 290 GLN A N 1
ATOM 2295 C CA . GLN A 1 290 ? 1.444 8.592 4.766 1.00 91.56 290 GLN A CA 1
ATOM 2296 C C . GLN A 1 290 ? 0.036 8.008 4.865 1.00 91.56 290 GLN A C 1
ATOM 2298 O O . GLN A 1 290 ? -0.165 6.835 4.554 1.00 91.56 290 GLN A O 1
ATOM 2303 N N . ALA A 1 291 ? -0.932 8.801 5.325 1.00 92.69 291 ALA A N 1
ATOM 2304 C CA . ALA A 1 291 ? -2.332 8.415 5.319 1.00 92.69 291 ALA A CA 1
ATOM 2305 C C . ALA A 1 291 ? -3.240 9.621 5.078 1.00 92.69 291 ALA A C 1
ATOM 2307 O O . ALA A 1 291 ? -2.902 10.761 5.400 1.00 92.69 291 ALA A O 1
ATOM 2308 N N . TRP A 1 292 ? -4.414 9.323 4.536 1.00 95.69 292 TRP A N 1
ATOM 2309 C CA . TRP A 1 292 ? -5.491 10.265 4.281 1.00 95.69 292 TRP A CA 1
ATOM 2310 C C . TRP A 1 292 ? -6.778 9.660 4.827 1.00 95.69 292 TRP A C 1
ATOM 2312 O O . TRP A 1 292 ? -6.988 8.450 4.720 1.00 95.69 292 TRP A O 1
ATOM 2322 N N . VAL A 1 293 ? -7.625 10.492 5.423 1.00 97.50 293 VAL A N 1
ATOM 2323 C CA . VAL A 1 293 ? -8.944 10.089 5.915 1.00 97.50 293 VAL A CA 1
ATOM 2324 C C . VAL A 1 293 ? -9.979 10.966 5.237 1.00 97.50 293 VAL A C 1
ATOM 2326 O O . VAL A 1 293 ? -10.000 12.176 5.457 1.00 97.50 293 VAL A O 1
ATOM 2329 N N . THR A 1 294 ? -10.825 10.344 4.427 1.00 97.81 294 THR A N 1
ATOM 2330 C CA . THR A 1 294 ? -11.878 11.012 3.664 1.00 97.81 294 THR A CA 1
ATOM 2331 C C . THR A 1 294 ? -13.252 10.499 4.0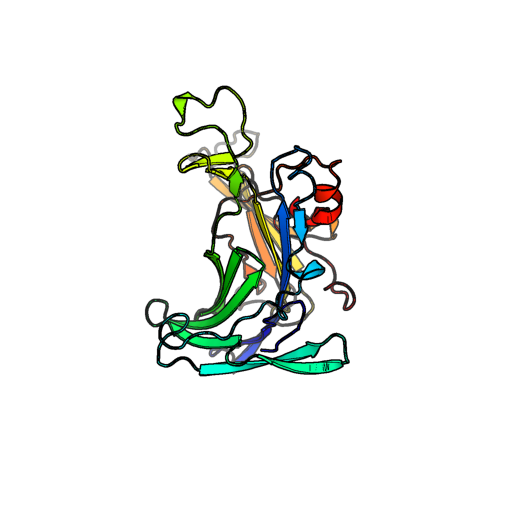70 1.00 97.81 294 THR A C 1
ATOM 2333 O O . THR A 1 294 ? -13.392 9.418 4.653 1.00 97.81 294 THR A O 1
ATOM 2336 N N . ALA A 1 295 ? -14.286 11.286 3.785 1.00 97.75 295 ALA A N 1
ATOM 2337 C CA . ALA A 1 295 ? -15.646 10.773 3.826 1.00 97.75 295 ALA A CA 1
ATOM 2338 C C . ALA A 1 295 ? -15.838 9.740 2.705 1.00 97.75 295 ALA A C 1
ATOM 2340 O O . ALA A 1 295 ? -15.303 9.887 1.608 1.00 97.75 295 ALA A O 1
ATOM 2341 N N . TYR A 1 296 ? -16.619 8.694 2.974 1.00 98.06 296 TYR A N 1
ATOM 2342 C CA . TYR A 1 296 ? -16.921 7.696 1.955 1.00 98.06 296 TYR A CA 1
ATOM 2343 C C . TYR A 1 296 ? -17.695 8.320 0.785 1.00 98.06 296 TYR A C 1
ATOM 2345 O O . TYR A 1 296 ? -18.759 8.913 0.976 1.00 98.06 296 TYR A O 1
ATOM 2353 N N . ASP A 1 297 ? -17.193 8.101 -0.428 1.00 97.69 297 ASP A N 1
ATOM 2354 C CA . ASP A 1 297 ? -17.859 8.422 -1.684 1.00 97.69 297 ASP A CA 1
ATOM 2355 C C . ASP A 1 297 ? -17.643 7.255 -2.669 1.00 97.69 297 ASP A C 1
ATOM 2357 O O . ASP A 1 297 ? -16.499 6.907 -2.964 1.00 97.69 297 ASP A O 1
ATOM 2361 N N . PRO A 1 298 ? -18.706 6.637 -3.220 1.00 95.25 298 PRO A N 1
ATOM 2362 C CA . PRO A 1 298 ? -18.580 5.507 -4.148 1.00 95.25 298 PRO A CA 1
ATOM 2363 C C . PRO A 1 298 ? -17.863 5.842 -5.474 1.00 95.25 298 PRO A C 1
ATOM 2365 O O . PRO A 1 298 ? -17.491 4.925 -6.228 1.00 95.25 298 PRO A O 1
ATOM 2368 N N . SER A 1 299 ? -17.702 7.131 -5.789 1.00 96.75 299 SER A N 1
ATOM 2369 C CA . SER A 1 299 ? -16.957 7.627 -6.949 1.00 96.75 299 SER A CA 1
ATOM 2370 C C . SER A 1 299 ? -15.450 7.766 -6.695 1.00 96.75 299 SER A C 1
ATOM 2372 O O . SER A 1 299 ? -14.684 7.732 -7.657 1.00 96.75 299 SER A O 1
ATOM 2374 N N . GLN A 1 300 ? -15.014 7.832 -5.432 1.00 95.31 300 GLN A N 1
ATOM 2375 C CA . GLN A 1 300 ? -13.604 7.904 -5.037 1.00 95.31 300 GLN A CA 1
ATOM 2376 C C . GLN A 1 300 ? -13.073 6.486 -4.768 1.00 95.31 300 GLN A C 1
ATOM 2378 O O . GLN A 1 300 ? -13.499 5.821 -3.822 1.00 95.31 300 GLN A O 1
ATOM 2383 N N . ARG A 1 301 ? -12.191 5.981 -5.639 1.00 90.12 301 ARG A N 1
ATOM 2384 C CA . ARG A 1 301 ? -11.726 4.581 -5.661 1.00 90.12 301 ARG A CA 1
ATOM 2385 C C . ARG A 1 301 ? -10.211 4.503 -5.750 1.00 90.12 301 ARG A C 1
ATOM 2387 O O . ARG A 1 301 ? -9.671 5.246 -6.593 1.00 90.12 301 ARG A O 1
#

pLDDT: mean 94.18, std 6.05, range [61.16, 98.56]

Organism: Acorus calamus (NCBI:txid4465)

InterPro domains:
  IPR000269 Copper amine oxidase [PTHR10638] (2-301)
  IPR015798 Copper amine oxidase, catalytic domain [PF01179] (2-300)
  IPR036460 Copper amine oxidase, catalytic domain superfamily [G3DSA:2.70.98.20] (1-301)
  IPR036460 Copper amine oxidase, catalytic domain superfamily [SSF49998] (2-300)
  IPR049948 Copper amine oxidase, TPQ-binding site [PS01164] (109-122)

Sequence (301 aa):
MSFDARARLVLSLASVADLERDESRLMLCKGHVSELFVPYIDPSEEWYYRTYLEVGEWGFGISALPLKPGADCPARARFMDGFYARRDGMPVRVEKVFCVFQRYAEECLAVRSMATVGNYDYIVDYEFMQSGTIKVQVGLTGILEVKASEHTHTNQVSQDIHGTLIAENTIATYHDHFITYYLDLDIDGQRNSFVKSKMKTVRPGGDNNDASSPRKSYWTVERETVKTEVEGMVSMSPAEPSELMLVNPNKKTRMGNAVGYRLIPKSAPTISLLSDDDYPQIRAGWTKNQAWVTAYDPSQR

Radius of gyration: 23.31 Å; chains: 1; bounding box: 58×54×72 Å

Secondary structure (DSSP, 8-state):
-EEETTTEEEEEEEEEEETTTTEEEEEEEEEEEEEEEEEB---STTTTT-EEEIIIII-TTTTB-PPPBTTTB-TT-EEEEEEEE-TTS-EEEEEEEEEEEEEGGGTEEEEEEEEEETTEEEEEEEEEETTS-EEEEEEEEE---EEE-S-SSGGG--S--SEEEEETTEEEE-B--EEEEEEE--TTSS--EEEEEEEEEE-TTGGGT--S-S-S-EEEEEEEE--STTTT-B---TTS-EEEEEEEEEEE-TTSPEEEEEE--SSPPP---S-TTSHHHHHTGGGGSSB------TT--

Foldseek 3Di:
DAQDQLFGDKDAQDWAQDPVVRDTWTWFHIKTFPWKWKQFQDCDPVHVPPIDTCSVPPGQRVQWAAADDPPRHDVPWDFDWHWDADPVRDIDIHTRQWTWDQDPVQRWIKIWGWGDDPFKIWIWIWTQHNVRDTDIDIDIDGDADWDFACDQDPVVDPDDPQADDPHGRIGRHDIDIDTDMDTRTAGRHNQKWKKKWWKDKAAPPHPVVDPPDPDGIDIDTDIDTDDDQVSQQAADDPVTDIWIWIFRQVDADPVRHTDIDTDDDPDDDDADPDDCPDPSCVVVVSRRGPGTDDDDDPVPD